Protein 7O6L (pdb70)

B-factor: mean 37.0, std 14.08, range [18.97, 105.64]

Foldseek 3Di:
DFWWKKKWFQAAPDPVSTDIDIDRHPVVVLVVLVVVLVVVVCPDDDLVSSLVNLVNTPAIWMWTQDPVVRGTDIGGSVVSSVVNVPVVVDD/DWKKKKWFAADPDPVSIDIDIDPDPVRVLVVLVVVQVVVCVDDLVSSLVNLVNTPAIWMWTADVVVRGTDIGGSVVSSVVSVVVVD

Organism: Caenorhabditis elegans (NCBI:txid6239)

Structure (mmCIF, N/CA/C/O backbone):
data_7O6L
#
_entry.id   7O6L
#
_cell.length_a   38.267
_cell.length_b   54.053
_cell.length_c   46.762
_cell.angle_alpha   90.000
_cell.angle_beta   93.417
_cell.angle_gamma   90.000
#
_symmetry.space_group_name_H-M   'P 1 21 1'
#
loop_
_entity.id
_entity.type
_entity.pdbx_description
1 polymer 'Enhancer of rudimentary homolog 2'
2 water water
#
loop_
_atom_site.group_PDB
_atom_site.id
_atom_site.type_symbol
_atom_site.label_atom_id
_atom_site.label_alt_id
_atom_site.label_comp_id
_atom_site.label_asym_id
_atom_site.label_entity_id
_atom_site.label_seq_id
_atom_site.pdbx_PDB_ins_code
_atom_site.Cartn_x
_atom_site.Cartn_y
_atom_site.Cartn_z
_atom_site.occupancy
_atom_site.B_iso_or_equiv
_atom_site.auth_seq_id
_atom_site.auth_comp_id
_atom_site.auth_asym_id
_atom_site.auth_atom_id
_atom_site.pdbx_PDB_model_num
ATOM 1 N N . THR A 1 7 ? 0.65812 -0.05088 37.30699 1.000 62.27245 3 THR A N 1
ATOM 2 C CA . THR A 1 7 ? 2.03524 0.07885 36.84342 1.000 62.59772 3 THR A CA 1
ATOM 3 C C . THR A 1 7 ? 2.23645 -0.62281 35.49743 1.000 63.18825 3 THR A C 1
ATOM 4 O O . THR A 1 7 ? 3.31926 -0.54768 34.90781 1.000 63.35787 3 THR A O 1
ATOM 6 N N . SER A 1 8 ? 1.19283 -1.30409 35.01889 1.000 51.07572 4 SER A N 1
ATOM 7 C CA . SER A 1 8 ? 1.24669 -1.94918 33.71394 1.000 39.80824 4 SER A CA 1
ATOM 8 C C . SER A 1 8 ? 1.13495 -0.90470 32.60403 1.000 39.77484 4 SER A C 1
ATOM 9 O O . SER A 1 8 ? 0.48115 0.13017 32.75082 1.000 41.01397 4 SER A O 1
ATOM 12 N N . SER A 1 9 ? 1.77736 -1.18618 31.47690 1.000 29.68169 5 SER A N 1
ATOM 13 C CA . SER A 1 9 ? 1.84765 -0.24615 30.36245 1.000 28.10267 5 SER A CA 1
ATOM 14 C C . SER A 1 9 ? 1.39283 -0.93035 29.07970 1.000 27.07982 5 SER A C 1
ATOM 15 O O . SER A 1 9 ? 1.96834 -1.95242 28.70348 1.000 26.81256 5 SER A O 1
ATOM 18 N N . HIS A 1 10 ? 0.37965 -0.35923 28.41031 1.000 26.41076 6 HIS A N 1
ATOM 19 C CA . HIS A 1 10 ? -0.10921 -0.88535 27.13309 1.000 23.27511 6 HIS A CA 1
ATOM 20 C C . HIS A 1 10 ? 1.04054 -1.02095 26.16224 1.000 23.00854 6 HIS A C 1
ATOM 21 O O . HIS A 1 10 ? 1.83698 -0.09021 25.99074 1.000 24.13611 6 HIS A O 1
ATOM 28 N N . THR A 1 11 ? 1.13346 -2.20264 25.52647 1.000 22.46493 7 THR A N 1
ATOM 29 C CA . THR A 1 11 ? 2.25527 -2.54997 24.66268 1.000 22.31051 7 THR A CA 1
ATOM 30 C C . THR A 1 11 ? 1.73835 -3.09388 23.34077 1.000 21.70389 7 THR A C 1
ATOM 31 O O . THR A 1 11 ? 0.88681 -3.99257 23.31621 1.000 22.34200 7 THR A O 1
ATOM 35 N N . VAL A 1 12 ? 2.27520 -2.58029 22.23268 1.000 21.65876 8 VAL A N 1
ATOM 36 C CA . VAL A 1 12 ? 2.01051 -3.13779 20.90613 1.000 21.29611 8 VAL A CA 1
ATOM 37 C C . VAL A 1 12 ? 3.25412 -3.90577 20.49058 1.000 21.34563 8 VAL A C 1
ATOM 38 O O . VAL A 1 12 ? 4.36229 -3.36312 20.55197 1.000 21.89912 8 VAL A O 1
ATOM 42 N N . LEU A 1 13 ? 3.08781 -5.17994 20.12832 1.000 21.13850 9 LEU A N 1
ATOM 43 C CA . LEU A 1 13 ? 4.18475 -6.02347 19.64934 1.000 21.30860 9 LEU A CA 1
ATOM 44 C C . LEU A 1 13 ? 4.07880 -6.06776 18.12883 1.000 22.01981 9 LEU A C 1
ATOM 45 O O . LEU A 1 13 ? 3.02586 -6.44119 17.60733 1.000 22.48679 9 LEU A O 1
ATOM 50 N N . LEU A 1 14 ? 5.13194 -5.65838 17.42257 1.000 21.51048 10 LEU A N 1
ATOM 51 C CA . LEU A 1 14 ? 5.19339 -5.68921 15.95924 1.000 21.63912 10 LEU A CA 1
ATOM 52 C C . LEU A 1 14 ? 6.13638 -6.81332 15.54656 1.000 22.29983 10 LEU A C 1
ATOM 53 O O . LEU A 1 14 ? 7.26352 -6.88311 16.03188 1.000 23.05910 10 LEU A O 1
ATOM 58 N N . ILE A 1 15 ? 5.66255 -7.71754 14.69733 1.000 21.95496 11 ILE A N 1
ATOM 59 C CA . ILE A 1 15 ? 6.40966 -8.91342 14.30018 1.000 22.43742 11 ILE A CA 1
ATOM 60 C C . ILE A 1 15 ? 6.37564 -9.06321 12.79064 1.000 23.62863 11 ILE A C 1
ATOM 61 O O . ILE A 1 15 ? 5.35002 -8.80715 12.14633 1.000 23.14118 11 ILE A O 1
ATOM 66 N N . GLN A 1 16 ? 7.49311 -9.52156 12.21219 1.000 23.27316 12 GLN A N 1
ATOM 67 C CA . GLN A 1 16 ? 7.49354 -10.09989 10.86801 1.000 23.82214 12 GLN A CA 1
ATOM 68 C C . GLN A 1 16 ? 8.26095 -11.40655 11.00695 1.000 24.33294 12 GLN A C 1
ATOM 69 O O . GLN A 1 16 ? 9.47343 -11.39215 11.27805 1.000 25.64104 12 GLN A O 1
ATOM 75 N N . THR A 1 17 ? 7.56931 -12.52614 10.87652 1.000 25.24793 13 THR A N 1
ATOM 76 C CA . THR A 1 17 ? 8.21975 -13.78726 11.20887 1.000 28.98687 13 THR A CA 1
ATOM 77 C C . THR A 1 17 ? 9.20692 -14.21298 10.13506 1.000 32.81632 13 THR A C 1
ATOM 78 O O . THR A 1 17 ? 10.29649 -14.71002 10.45146 1.000 37.60418 13 THR A O 1
ATOM 82 N N . SER A 1 18 ? 8.85578 -14.03364 8.87011 1.000 28.61292 14 SER A N 1
ATOM 83 C CA . SER A 1 18 ? 9.68821 -14.52046 7.77620 1.000 32.39238 14 SER A CA 1
ATOM 84 C C . SER A 1 18 ? 9.98078 -13.39489 6.79397 1.000 28.21041 14 SER A C 1
ATOM 85 O O . SER A 1 18 ? 9.45869 -12.28783 6.96657 1.000 28.62162 14 SER A O 1
ATOM 88 N N . PRO A 1 19 ? 10.79798 -13.61503 5.75281 1.000 30.39839 15 PRO A N 1
ATOM 89 C CA . PRO A 1 19 ? 11.00631 -12.54550 4.76650 1.000 30.61399 15 PRO A CA 1
ATOM 90 C C . PRO A 1 19 ? 9.73911 -12.14189 4.02436 1.000 28.77655 15 PRO A C 1
ATOM 91 O O . PRO A 1 19 ? 9.70338 -11.05045 3.44861 1.000 31.84130 15 PRO A O 1
ATOM 95 N N . ARG A 1 20 ? 8.68823 -12.96036 4.06784 1.000 28.72176 16 ARG A N 1
ATOM 96 C CA . ARG A 1 20 ? 7.42916 -12.57528 3.43860 1.000 30.42220 16 ARG A CA 1
ATOM 97 C C . ARG A 1 20 ? 6.81069 -11.37185 4.12956 1.000 27.85767 16 ARG A C 1
ATOM 98 O O . ARG A 1 20 ? 6.58875 -11.37822 5.34549 1.000 26.91673 16 ARG A O 1
ATOM 106 N N . LEU A 1 21 ? 6.52974 -10.33629 3.33823 1.000 32.83099 17 LEU A N 1
ATOM 107 C CA . LEU A 1 21 ? 5.81937 -9.16338 3.82222 1.000 31.24089 17 LEU A CA 1
ATOM 108 C C . LEU A 1 21 ? 4.47253 -9.53319 4.44070 1.000 29.82383 17 LEU A C 1
ATOM 109 O O . LEU A 1 21 ? 4.03399 -8.88918 5.40342 1.000 32.06160 17 LEU A O 1
ATOM 114 N N . ASP A 1 22 ? 3.83721 -10.60929 3.97266 1.000 34.00596 18 ASP A N 1
ATOM 115 C CA . ASP A 1 22 ? 2.52486 -10.97302 4.48693 1.000 33.40508 18 ASP A CA 1
ATOM 116 C C . ASP A 1 22 ? 2.60551 -11.73428 5.80115 1.000 36.86108 18 ASP A C 1
ATOM 117 O O . ASP A 1 22 ? 1.56476 -12.12238 6.34194 1.000 36.23642 18 ASP A O 1
ATOM 122 N N . SER A 1 23 ? 3.81251 -11.93440 6.33163 1.000 27.31573 19 SER A N 1
ATOM 123 C CA . SER A 1 23 ? 3.99743 -12.49277 7.66747 1.000 27.56343 19 SER A CA 1
ATOM 124 C C . SER A 1 23 ? 4.04206 -11.42636 8.75523 1.000 31.43376 19 SER A C 1
ATOM 125 O O . SER A 1 23 ? 4.31537 -11.75223 9.91987 1.000 30.71985 19 SER A O 1
ATOM 128 N N . ARG A 1 24 ? 3.79614 -10.16984 8.40263 1.000 27.65175 20 ARG A N 1
ATOM 129 C CA . ARG A 1 24 ? 3.71117 -9.11762 9.39552 1.000 28.87484 20 ARG A CA 1
ATOM 130 C C . ARG A 1 24 ? 2.41889 -9.28111 10.17771 1.000 29.10738 20 ARG A C 1
ATOM 131 O O . ARG A 1 24 ? 1.35768 -9.61858 9.62344 1.000 34.07837 20 ARG A O 1
ATOM 139 N N . THR A 1 25 ? 2.52092 -9.09212 11.47924 1.000 23.24766 21 THR A N 1
ATOM 140 C CA . THR A 1 25 ? 1.33242 -9.06610 12.30113 1.000 23.14810 21 THR A CA 1
ATOM 141 C C . THR A 1 25 ? 1.66900 -8.25031 13.53150 1.000 22.44656 21 THR A C 1
ATOM 142 O O . THR A 1 25 ? 2.81848 -7.88246 13.75888 1.000 22.10211 21 THR A O 1
ATOM 146 N N . TRP A 1 26 ? 0.64535 -7.94317 14.32198 1.000 22.50068 22 TRP A N 1
ATOM 147 C CA . TRP A 1 26 ? 0.84661 -7.20744 15.55830 1.000 22.02961 22 TRP A CA 1
ATOM 148 C C . TRP A 1 26 ? -0.14300 -7.70638 16.59680 1.000 22.81159 22 TRP A C 1
ATOM 149 O O . TRP A 1 26 ? -1.18496 -8.26929 16.27363 1.000 23.90184 22 TRP A O 1
ATOM 160 N N . GLY A 1 27 ? 0.19576 -7.45917 17.85797 1.000 23.68225 23 GLY A N 1
ATOM 161 C CA . GLY A 1 27 ? -0.69726 -7.78584 18.96179 1.000 23.47692 23 GLY A CA 1
ATOM 162 C C . GLY A 1 27 ? -0.71646 -6.62478 19.93076 1.000 23.32522 23 GLY A C 1
ATOM 163 O O . GLY A 1 27 ? 0.24871 -5.86948 20.02368 1.000 21.57207 23 GLY A O 1
ATOM 164 N N . ASP A 1 28 ? -1.86178 -6.46639 20.62481 1.000 24.53593 24 ASP A N 1
ATOM 165 C CA . ASP A 1 28 ? -2.08378 -5.48259 21.68874 1.000 25.42176 24 ASP A CA 1
ATOM 166 C C . ASP A 1 28 ? -2.04889 -6.19864 23.04044 1.000 24.08428 24 ASP A C 1
ATOM 167 O O . ASP A 1 28 ? -2.73386 -7.21518 23.23649 1.000 25.36330 24 ASP A O 1
ATOM 172 N N . TYR A 1 29 ? -1.28272 -5.65002 23.99861 1.000 22.48466 25 TYR A N 1
ATOM 173 C CA . TYR A 1 29 ? -1.14026 -6.29002 25.31073 1.000 22.38986 25 TYR A CA 1
ATOM 174 C C . TYR A 1 29 ? -1.32328 -5.28941 26.43919 1.000 24.77765 25 TYR A C 1
ATOM 175 O O . TYR A 1 29 ? -0.99809 -4.10142 26.29541 1.000 23.49581 25 TYR A O 1
ATOM 184 N N . GLU A 1 30 ? -1.84399 -5.77414 27.56416 1.000 23.41426 26 GLU A N 1
ATOM 185 C CA . GLU A 1 30 ? -2.08857 -4.87638 28.68728 1.000 24.16039 26 GLU A CA 1
ATOM 186 C C . GLU A 1 30 ? -0.81929 -4.47564 29.40871 1.000 27.21925 26 GLU A C 1
ATOM 187 O O . GLU A 1 30 ? -0.81572 -3.44859 30.12378 1.000 27.97962 26 GLU A O 1
ATOM 193 N N . SER A 1 31 ? 0.23798 -5.26260 29.27740 1.000 22.53990 27 SER A N 1
ATOM 194 C CA . SER A 1 31 ? 1.48353 -5.00752 29.97392 1.000 22.21488 27 SER A CA 1
ATOM 195 C C . SER A 1 31 ? 2.64231 -5.52817 29.14602 1.000 21.42755 27 SER A C 1
ATOM 196 O O . SER A 1 31 ? 2.47154 -6.35843 28.23734 1.000 21.38439 27 SER A O 1
ATOM 199 N N . VAL A 1 32 ? 3.82968 -5.05859 29.50702 1.000 22.37183 28 VAL A N 1
ATOM 200 C CA . VAL A 1 32 ? 5.05861 -5.55712 28.90404 1.000 22.87174 28 VAL A CA 1
ATOM 201 C C . VAL A 1 32 ? 5.20741 -7.04558 29.18618 1.000 22.79570 28 VAL A C 1
ATOM 202 O O . VAL A 1 32 ? 5.63583 -7.81110 28.31829 1.000 21.41135 28 VAL A O 1
ATOM 206 N N . THR A 1 33 ? 4.86401 -7.47533 30.40504 1.000 22.45402 29 THR A N 1
ATOM 207 C CA . THR A 1 33 ? 4.95121 -8.88659 30.78037 1.000 21.31497 29 THR A CA 1
ATOM 208 C C . THR A 1 33 ? 4.12727 -9.72918 29.84297 1.000 22.81216 29 THR A C 1
ATOM 209 O O . THR A 1 33 ? 4.57852 -10.80490 29.40306 1.000 21.34577 29 THR A O 1
ATOM 213 N N . ASP A 1 34 ? 2.92610 -9.24805 29.48240 1.000 21.21429 30 ASP A N 1
ATOM 214 C CA . ASP A 1 34 ? 2.08237 -10.07532 28.61682 1.000 21.57792 30 ASP A CA 1
ATOM 215 C C . ASP A 1 34 ? 2.64865 -10.14215 27.20201 1.000 20.95633 30 ASP A C 1
ATOM 216 O O . ASP A 1 34 ? 2.58420 -11.20473 26.57267 1.000 21.21405 30 ASP A O 1
ATOM 221 N N . ALA A 1 35 ? 3.26717 -9.05226 26.71594 1.000 20.52599 31 ALA A N 1
ATOM 222 C CA . ALA A 1 35 ? 3.86210 -9.05844 25.38709 1.000 20.30967 31 ALA A CA 1
ATOM 223 C C . ALA A 1 35 ? 5.09867 -9.94109 25.34898 1.000 20.42229 31 ALA A C 1
ATOM 224 O O . ALA A 1 35 ? 5.32381 -10.66993 24.36312 1.000 20.58047 31 ALA A O 1
ATOM 226 N N . LEU A 1 36 ? 5.93380 -9.87567 26.39254 1.000 20.60662 32 LEU A N 1
ATOM 227 C CA . LEU A 1 36 ? 7.09852 -10.73393 26.47084 1.000 21.11940 32 LEU A CA 1
ATOM 228 C C . LEU A 1 36 ? 6.68476 -12.19110 26.53161 1.000 21.59855 32 LEU A C 1
ATOM 229 O O . LEU A 1 36 ? 7.29932 -13.04841 25.87114 1.000 22.16920 32 LEU A O 1
ATOM 234 N N . ASP A 1 37 ? 5.57404 -12.48833 27.21538 1.000 21.64898 33 ASP A N 1
ATOM 235 C CA . ASP A 1 37 ? 5.17921 -13.89653 27.26904 1.000 22.48697 33 ASP A CA 1
ATOM 236 C C . ASP A 1 37 ? 4.62695 -14.38142 25.93740 1.000 22.64832 33 ASP A C 1
ATOM 237 O O . ASP A 1 37 ? 4.70811 -15.58398 25.64610 1.000 23.60657 33 ASP A O 1
ATOM 242 N N . ALA A 1 38 ? 4.04748 -13.48995 25.13635 1.000 21.97631 34 ALA A N 1
ATOM 243 C CA . ALA A 1 38 ? 3.66835 -13.88595 23.78479 1.000 22.21204 34 ALA A CA 1
ATOM 244 C C . ALA A 1 38 ? 4.88277 -14.35498 23.00098 1.000 22.49898 34 ALA A C 1
ATOM 245 O O . ALA A 1 38 ? 4.80650 -15.31778 22.21656 1.000 23.29935 34 ALA A O 1
ATOM 247 N N . LEU A 1 39 ? 6.02126 -13.69271 23.19143 1.000 22.15247 35 LEU A N 1
ATOM 248 C CA . LEU A 1 39 ? 7.22314 -14.11526 22.49812 1.000 22.78456 35 LEU A CA 1
ATOM 249 C C . LEU A 1 39 ? 7.74610 -15.42103 23.06185 1.000 23.98227 35 LEU A C 1
ATOM 250 O O . LEU A 1 39 ? 8.22135 -16.27919 22.30402 1.000 25.01227 35 LEU A O 1
ATOM 255 N N . CYS A 1 40 ? 7.66568 -15.60505 24.38341 1.000 24.10217 36 CYS A N 1
ATOM 256 C CA . CYS A 1 40 ? 8.04550 -16.89301 24.97184 1.000 25.51019 36 CYS A CA 1
ATOM 257 C C . CYS A 1 40 ? 7.17329 -18.03465 24.44728 1.000 26.43544 36 CYS A C 1
ATOM 258 O O . CYS A 1 40 ? 7.66694 -19.15291 24.20190 1.000 27.98119 36 CYS A O 1
ATOM 261 N N . LYS A 1 41 ? 5.87340 -17.77559 24.25739 1.000 25.83587 37 LYS A N 1
ATOM 262 C CA . LYS A 1 41 ? 4.99072 -18.81465 23.74051 1.000 27.00317 37 LYS A CA 1
ATOM 263 C C . LYS A 1 41 ? 5.27785 -19.09118 22.27070 1.000 27.40615 37 LYS A C 1
ATOM 264 O O . LYS A 1 41 ? 5.22114 -20.24910 21.83704 1.000 31.61847 37 LYS A O 1
ATOM 270 N N . MET A 1 42 ? 5.62565 -18.05754 21.49719 1.000 26.21442 38 MET A N 1
ATOM 271 C CA . MET A 1 42 ? 6.03235 -18.31779 20.11504 1.000 30.02282 38 MET A CA 1
ATOM 272 C C . MET A 1 42 ? 7.29170 -19.15512 20.06432 1.000 31.12644 38 MET A C 1
ATOM 273 O O . MET A 1 42 ? 7.41254 -20.03862 19.20305 1.000 36.75981 38 MET A O 1
ATOM 278 N N . PHE A 1 43 ? 8.26500 -18.85786 20.92627 1.000 33.53862 39 PHE A N 1
ATOM 279 C CA . PHE A 1 43 ? 9.50997 -19.61757 20.94847 1.000 30.60657 39 PHE A CA 1
ATOM 280 C C . PHE A 1 43 ? 9.24386 -21.07575 21.29814 1.000 38.05281 39 PHE A C 1
ATOM 281 O O . PHE A 1 43 ? 9.79062 -21.99119 20.66178 1.000 45.16216 39 PHE A O 1
ATOM 289 N N . GLU A 1 44 ? 8.37959 -21.31757 22.28826 1.000 31.61865 40 GLU A N 1
ATOM 290 C CA . GLU A 1 44 ? 8.02327 -22.68863 22.65476 1.000 35.72505 40 GLU A CA 1
ATOM 291 C C . GLU A 1 44 ? 7.30322 -23.38808 21.51145 1.000 41.48961 40 GLU A C 1
ATOM 292 O O . GLU A 1 44 ? 7.58415 -24.55729 21.21418 1.000 49.63121 40 GLU A O 1
ATOM 298 N N . ASP A 1 45 ? 6.36849 -22.68840 20.85791 1.000 43.00258 41 ASP A N 1
ATOM 299 C CA . ASP A 1 45 ? 5.54588 -23.31420 19.82629 1.000 56.32016 41 ASP A CA 1
ATOM 300 C C . ASP A 1 45 ? 6.35919 -23.62665 18.58024 1.000 62.48337 41 ASP A C 1
ATOM 301 O O . ASP A 1 45 ? 6.05168 -24.59068 17.86234 1.000 57.04159 41 ASP A O 1
ATOM 306 N N . PHE A 1 46 ? 7.39065 -22.82674 18.29919 1.000 59.31848 42 PHE A N 1
ATOM 307 C CA . PHE A 1 46 ? 8.32882 -23.20866 17.25264 1.000 64.06661 42 PHE A CA 1
ATOM 308 C C . PHE A 1 46 ? 9.04030 -24.50186 17.61781 1.000 65.87887 42 PHE A C 1
ATOM 309 O O . PHE A 1 46 ? 9.24266 -25.36985 16.76125 1.000 73.75085 42 PHE A O 1
ATOM 317 N N . LEU A 1 47 ? 9.41365 -24.65718 18.89231 1.000 61.79469 43 LEU A N 1
ATOM 318 C CA . LEU A 1 47 ? 10.13804 -25.85166 19.31522 1.000 71.05216 43 LEU A CA 1
ATOM 319 C C . LEU A 1 47 ? 9.24190 -27.08219 19.42656 1.000 73.94831 43 LEU A C 1
ATOM 320 O O . LEU A 1 47 ? 9.75575 -28.20618 19.41927 1.000 74.31332 43 LEU A O 1
ATOM 325 N N . SER A 1 48 ? 7.92820 -26.90244 19.53899 1.000 67.78218 44 SER A N 1
ATOM 326 C CA . SER A 1 48 ? 7.01386 -28.03146 19.65177 1.000 60.75868 44 SER A CA 1
ATOM 327 C C . SER A 1 48 ? 7.07227 -28.91339 18.40544 1.000 67.36136 44 SER A C 1
ATOM 328 O O . SER A 1 48 ? 6.06478 -29.10844 17.72643 1.000 64.51868 44 SER A O 1
ATOM 330 N N . VAL A 1 55 ? 10.09307 -28.41249 26.80032 1.000 81.33017 51 VAL A N 1
ATOM 331 C CA . VAL A 1 55 ? 10.56614 -27.09915 27.22295 1.000 88.49050 51 VAL A CA 1
ATOM 332 C C . VAL A 1 55 ? 11.97190 -27.17725 27.82481 1.000 93.21831 51 VAL A C 1
ATOM 333 O O . VAL A 1 55 ? 12.21949 -26.65736 28.91430 1.000 99.75858 51 VAL A O 1
ATOM 335 N N . THR A 1 56 ? 12.89112 -27.82197 27.10503 1.000 83.13145 52 THR A N 1
ATOM 336 C CA . THR A 1 56 ? 14.26609 -28.02253 27.55778 1.000 80.15573 52 THR A CA 1
ATOM 337 C C . THR A 1 56 ? 15.20642 -27.36661 26.55288 1.000 83.46384 52 THR A C 1
ATOM 338 O O . THR A 1 56 ? 15.36852 -27.86911 25.43504 1.000 83.13638 52 THR A O 1
ATOM 340 N N . TYR A 1 57 ? 15.84246 -26.26196 26.94978 1.000 77.81368 53 TYR A N 1
ATOM 341 C CA . TYR A 1 57 ? 16.62505 -25.46686 26.00861 1.000 59.88332 53 TYR A CA 1
ATOM 342 C C . TYR A 1 57 ? 17.64385 -24.61728 26.76370 1.000 57.08398 53 TYR A C 1
ATOM 343 O O . TYR A 1 57 ? 17.65556 -24.56679 27.99675 1.000 58.25210 53 TYR A O 1
ATOM 352 N N . ASP A 1 58 ? 18.49948 -23.93862 25.99730 1.000 53.59321 54 ASP A N 1
ATOM 353 C CA . ASP A 1 58 ? 19.47542 -22.98010 26.49863 1.000 48.32821 54 ASP A CA 1
ATOM 354 C C . ASP A 1 58 ? 19.18287 -21.57415 25.98137 1.000 51.88849 54 ASP A C 1
ATOM 355 O O . ASP A 1 58 ? 18.51255 -21.38934 24.96344 1.000 44.88867 54 ASP A O 1
ATOM 360 N N . VAL A 1 59 ? 19.70845 -20.57438 26.70303 1.000 45.84630 55 VAL A N 1
ATOM 361 C CA . VAL A 1 59 ? 19.39443 -19.17172 26.41409 1.000 42.53797 55 VAL A CA 1
ATOM 362 C C . VAL A 1 59 ? 19.84339 -18.79573 25.00836 1.000 36.39092 55 VAL A C 1
ATOM 363 O O . VAL A 1 59 ? 19.20651 -17.96360 24.34336 1.000 38.62689 55 VAL A O 1
ATOM 367 N N . SER A 1 60 ? 20.93183 -19.40119 24.51808 1.000 38.61468 56 SER A N 1
ATOM 368 C CA . SER A 1 60 ? 21.33653 -19.11732 23.14271 1.000 42.35231 56 SER A CA 1
ATOM 369 C C . SER A 1 60 ? 20.22864 -19.45318 22.15139 1.000 40.47434 56 SER A C 1
ATOM 370 O O . SER A 1 60 ? 20.14317 -18.82890 21.08628 1.000 34.68376 56 SER A O 1
ATOM 373 N N . GLN A 1 61 ? 19.35886 -20.41180 22.49722 1.000 39.91198 57 GLN A N 1
ATOM 374 C CA . GLN A 1 61 ? 18.25631 -20.78788 21.61204 1.000 33.37532 57 GLN A CA 1
ATOM 375 C C . GLN A 1 61 ? 17.13157 -19.74084 21.61627 1.000 31.72187 57 GLN A C 1
ATOM 376 O O . GLN A 1 61 ? 16.53808 -19.46857 20.56569 1.000 30.62304 57 GLN A O 1
ATOM 382 N N . VAL A 1 62 ? 16.81808 -19.13634 22.77320 1.000 29.35693 58 VAL A N 1
ATOM 383 C CA . VAL A 1 62 ? 15.84699 -18.03380 22.78914 1.000 28.42216 58 VAL A CA 1
ATOM 384 C C . VAL A 1 62 ? 16.35085 -16.85625 21.97144 1.000 30.77343 58 VAL A C 1
ATOM 385 O O . VAL A 1 62 ? 15.62067 -16.28866 21.13603 1.000 27.30423 58 VAL A O 1
ATOM 389 N N . TYR A 1 63 ? 17.61497 -16.49168 22.16441 1.000 27.40091 59 TYR A N 1
ATOM 390 C CA . TYR A 1 63 ? 18.18254 -15.38790 21.39131 1.000 27.99920 59 TYR A CA 1
ATOM 391 C C . TYR A 1 63 ? 18.22024 -15.71592 19.89600 1.000 29.53394 59 TYR A C 1
ATOM 392 O O . TYR A 1 63 ? 17.95949 -14.84355 19.05772 1.000 30.02746 59 TYR A O 1
ATOM 401 N N . GLU A 1 64 ? 18.55360 -16.96715 19.53896 1.000 27.81938 60 GLU A N 1
ATOM 402 C CA . GLU A 1 64 ? 18.57754 -17.37960 18.13465 1.000 29.49632 60 GLU A CA 1
ATOM 403 C C . GLU A 1 64 ? 17.20307 -17.23363 17.48691 1.000 29.58845 60 GLU A C 1
ATOM 404 O O . GLU A 1 64 ? 17.07986 -16.70040 16.38008 1.000 28.33462 60 GLU A O 1
ATOM 410 N N . PHE A 1 65 ? 16.15010 -17.64882 18.19114 1.000 26.56798 61 PHE A N 1
ATOM 411 C CA . PHE A 1 65 ? 14.79672 -17.48263 17.67022 1.000 26.76338 61 PHE A CA 1
ATOM 412 C C . PHE A 1 65 ? 14.48732 -16.01225 17.44173 1.000 24.93551 61 PHE A C 1
ATOM 413 O O . PHE A 1 65 ? 13.97388 -15.63431 16.38393 1.000 28.64481 61 PHE A O 1
ATOM 421 N N . LEU A 1 66 ? 14.76126 -15.17134 18.43515 1.000 24.64533 62 LEU A N 1
ATOM 422 C CA . LEU A 1 66 ? 14.48814 -13.73924 18.28553 1.000 23.29985 62 LEU A CA 1
ATOM 423 C C . LEU A 1 66 ? 15.33563 -13.13141 17.16589 1.000 28.09189 62 LEU A C 1
ATOM 424 O O . LEU A 1 66 ? 14.83893 -12.30245 16.39327 1.000 28.80315 62 LEU A O 1
ATOM 429 N N . ASP A 1 67 ? 16.59806 -13.56470 17.02561 1.000 24.78034 63 ASP A N 1
ATOM 430 C CA . ASP A 1 67 ? 17.45775 -13.03078 15.96510 1.000 28.78373 63 ASP A CA 1
ATOM 431 C C . ASP A 1 67 ? 16.97422 -13.44189 14.57832 1.000 32.76323 63 ASP A C 1
ATOM 432 O O . ASP A 1 67 ? 17.18132 -12.70147 13.61025 1.000 29.72463 63 ASP A O 1
ATOM 437 N N . LYS A 1 68 ? 16.35676 -14.61547 14.45497 1.000 27.86822 64 LYS A N 1
ATOM 438 C CA . LYS A 1 68 ? 15.92997 -15.13051 13.15303 1.000 35.01474 64 LYS A CA 1
ATOM 439 C C . LYS A 1 68 ? 14.59452 -14.56078 12.68372 1.000 29.38255 64 LYS A C 1
ATOM 440 O O . LYS A 1 68 ? 14.26673 -14.71472 11.49500 1.000 31.36717 64 LYS A O 1
ATOM 446 N N . LEU A 1 69 ? 13.80716 -13.94123 13.57371 1.000 28.78856 65 LEU A N 1
ATOM 447 C CA . LEU A 1 69 ? 12.63294 -13.20275 13.11964 1.000 27.11697 65 LEU A CA 1
ATOM 448 C C . LEU A 1 69 ? 13.10967 -12.12265 12.16485 1.000 26.43601 65 LEU A C 1
ATOM 449 O O . LEU A 1 69 ? 14.17111 -11.53293 12.36537 1.000 30.67301 65 LEU A O 1
ATOM 454 N N . SER A 1 70 ? 12.34275 -11.88819 11.09634 1.000 27.42168 66 SER A N 1
ATOM 455 C CA . SER A 1 70 ? 12.70658 -10.82024 10.16448 1.000 28.19968 66 SER A CA 1
ATOM 456 C C . SER A 1 70 ? 12.61147 -9.44002 10.80521 1.000 30.08609 66 SER A C 1
ATOM 457 O O . SER A 1 70 ? 13.44757 -8.57093 10.53611 1.000 31.74737 66 SER A O 1
ATOM 460 N N . A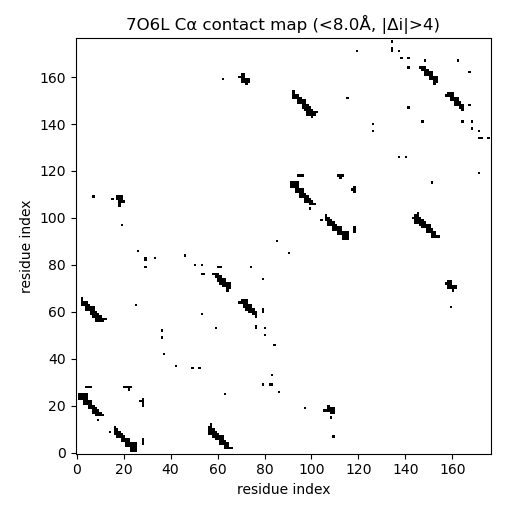SP A 1 71 ? 11.64652 -9.22854 11.68802 1.000 26.05041 67 ASP A N 1
ATOM 461 C CA . ASP A 1 71 ? 11.58324 -7.98036 12.43077 1.000 28.53541 67 ASP A CA 1
ATOM 462 C C . ASP A 1 71 ? 10.85846 -8.26015 13.73979 1.000 24.90969 67 ASP A C 1
ATOM 463 O O . ASP A 1 71 ? 9.93952 -9.07603 13.76784 1.000 24.75130 67 ASP A O 1
ATOM 468 N N . VAL A 1 72 ? 11.25934 -7.58002 14.81300 1.000 24.34285 68 VAL A N 1
ATOM 469 C CA . VAL A 1 72 ? 10.49179 -7.63792 16.05257 1.000 21.93442 68 VAL A CA 1
ATOM 470 C C . VAL A 1 72 ? 10.78593 -6.36334 16.81830 1.000 27.04817 68 VAL A C 1
ATOM 471 O O . VAL A 1 72 ? 11.94613 -5.96112 16.95603 1.000 30.35730 68 VAL A O 1
ATOM 475 N N . SER A 1 73 ? 9.73565 -5.70404 17.28981 1.000 22.83424 69 SER A N 1
ATOM 476 C CA . SER A 1 73 ? 9.92385 -4.48403 18.06116 1.000 22.54334 69 SER A CA 1
ATOM 477 C C . SER A 1 73 ? 8.70847 -4.32852 18.95409 1.000 22.31207 69 SER A C 1
ATOM 478 O O . SER A 1 73 ? 7.67761 -4.98192 18.75332 1.000 21.31611 69 SER A O 1
ATOM 481 N N . MET A 1 74 ? 8.82562 -3.45848 19.95451 1.000 23.23247 70 MET A N 1
ATOM 482 C CA . MET A 1 74 ? 7.66854 -3.14976 20.78118 1.000 24.63794 70 MET A CA 1
ATOM 483 C C . MET A 1 74 ? 7.48412 -1.64447 20.88059 1.000 25.84760 70 MET A C 1
ATOM 484 O O . MET A 1 74 ? 8.44709 -0.87796 20.79203 1.000 32.69406 70 MET A O 1
ATOM 489 N N . MET A 1 75 ? 6.22295 -1.23773 21.01739 1.000 23.31356 71 MET A N 1
ATOM 490 C CA . MET A 1 75 ? 5.85567 0.13813 21.35634 1.000 22.21567 71 MET A CA 1
ATOM 491 C C . MET A 1 75 ? 5.20871 0.09044 22.72789 1.000 22.62038 71 MET A C 1
ATO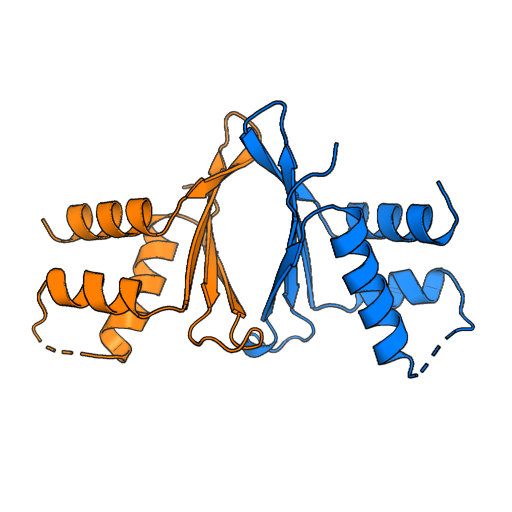M 492 O O . MET A 1 75 ? 4.14645 -0.52269 22.88776 1.000 23.03041 71 MET A O 1
ATOM 497 N N . ILE A 1 76 ? 5.80653 0.77310 23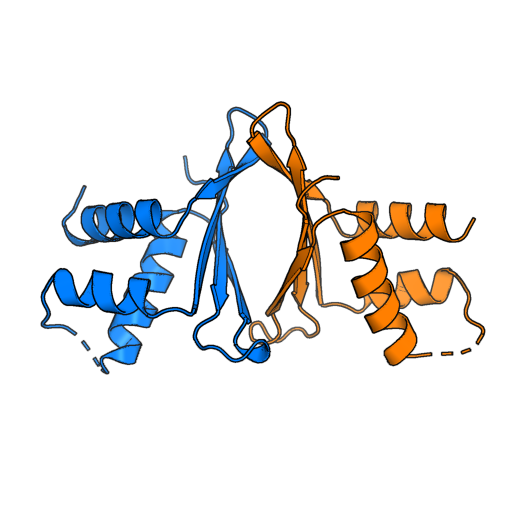.71053 1.000 22.86742 72 ILE A N 1
ATOM 498 C CA . ILE A 1 76 ? 5.38064 0.62124 25.10710 1.000 23.51633 72 ILE A CA 1
ATOM 499 C C . ILE A 1 76 ? 4.92855 1.96851 25.65532 1.000 24.53161 72 ILE A C 1
ATOM 500 O O . ILE A 1 76 ? 5.70408 2.93287 25.65604 1.000 26.73406 72 ILE A O 1
ATOM 505 N N . PHE A 1 77 ? 3.69365 2.02745 26.14822 1.000 25.45199 73 PHE A N 1
ATOM 506 C CA . PHE A 1 77 ? 3.16448 3.29116 26.66151 1.000 26.66997 73 PHE A CA 1
ATOM 507 C C . PHE A 1 77 ? 4.00482 3.77540 27.83291 1.000 27.31372 73 PHE A C 1
ATOM 508 O O . PHE A 1 77 ? 4.29817 3.01544 28.76400 1.000 27.54058 73 PHE A O 1
ATOM 516 N N . ASN A 1 78 ? 4.32952 5.06954 27.80530 1.000 27.95107 74 ASN A N 1
ATOM 517 C CA . ASN A 1 78 ? 5.10040 5.76067 28.84276 1.000 29.95323 74 ASN A CA 1
ATOM 518 C C . ASN A 1 78 ? 4.20806 6.78508 29.54631 1.000 34.72462 74 ASN A C 1
ATOM 519 O O . ASN A 1 78 ? 3.89415 7.83527 28.97841 1.000 31.67687 74 ASN A O 1
ATOM 524 N N . ARG A 1 79 ? 3.82677 6.49046 30.79640 1.000 35.06577 75 ARG A N 1
ATOM 525 C CA . ARG A 1 79 ? 2.97667 7.40461 31.55391 1.000 34.77334 75 ARG A CA 1
ATOM 526 C C . ARG A 1 79 ? 3.61566 8.77024 31.75527 1.000 39.47936 75 ARG A C 1
ATOM 527 O O . ARG A 1 79 ? 2.90016 9.76120 31.94187 1.000 42.18218 75 ARG A O 1
ATOM 535 N N . GLU A 1 80 ? 4.95071 8.84672 31.76357 1.000 38.60334 76 GLU A N 1
ATOM 536 C CA . GLU A 1 80 ? 5.58245 10.14100 32.02939 1.000 41.03117 76 GLU A CA 1
ATOM 537 C C . GLU A 1 80 ? 5.28480 11.13892 30.92426 1.000 40.41546 76 GLU A C 1
ATOM 538 O O . GLU A 1 80 ? 5.24294 12.35097 31.18619 1.000 43.24412 76 GLU A O 1
ATOM 544 N N . THR A 1 81 ? 5.05468 10.65617 29.69423 1.000 34.45650 77 THR A N 1
ATOM 545 C CA . THR A 1 81 ? 4.87252 11.51812 28.53453 1.000 36.64412 77 THR A CA 1
ATOM 546 C C . THR A 1 81 ? 3.54091 11.33696 27.83926 1.000 38.79995 77 THR A C 1
ATOM 547 O O . THR A 1 81 ? 3.18698 12.18903 27.01899 1.000 39.01014 77 THR A O 1
ATOM 551 N N . GLY A 1 82 ? 2.83483 10.22672 28.06956 1.000 33.21212 78 GLY A N 1
ATOM 552 C CA . GLY A 1 82 ? 1.66861 9.91571 27.25767 1.000 32.88532 78 GLY A CA 1
ATOM 553 C C . GLY A 1 82 ? 1.96866 9.36493 25.88250 1.000 32.58923 78 GLY A C 1
ATOM 554 O O . GLY A 1 82 ? 1.04773 9.23981 25.06391 1.000 32.16311 78 GLY A O 1
ATOM 555 N N . GLN A 1 83 ? 3.21927 9.03054 25.59802 1.000 30.19797 79 GLN A N 1
ATOM 556 C CA . GLN A 1 83 ? 3.64783 8.60334 24.27761 1.000 30.89267 79 GLN A CA 1
ATOM 557 C C . GLN A 1 83 ? 4.25867 7.21226 24.38875 1.000 28.95983 79 GLN A C 1
ATOM 558 O O . GLN A 1 83 ? 4.42853 6.69029 25.48751 1.000 27.60966 79 GLN A O 1
ATOM 564 N N . TYR A 1 84 ? 4.57680 6.60517 23.25000 1.000 26.62757 80 TYR A N 1
ATOM 565 C CA . TYR A 1 84 ? 5.06809 5.22874 23.19474 1.000 25.41270 80 TYR A CA 1
ATOM 566 C C . TYR A 1 84 ? 6.56663 5.17492 22.91300 1.000 26.97372 80 TYR A C 1
ATOM 567 O O . TYR A 1 84 ? 7.05191 5.80348 21.96034 1.000 26.87356 80 TYR A O 1
ATOM 576 N N . ILE A 1 85 ? 7.29096 4.37785 23.70671 1.000 27.57721 81 ILE A N 1
ATOM 577 C CA . ILE A 1 85 ? 8.71754 4.15788 23.48500 1.000 28.19600 81 ILE A CA 1
ATOM 578 C C . ILE A 1 85 ? 8.88169 2.96723 22.56230 1.000 25.32740 81 ILE A C 1
ATOM 579 O O . ILE A 1 85 ? 8.32571 1.89848 22.82332 1.000 28.23373 81 ILE A O 1
ATOM 584 N N . GLY A 1 86 ? 9.64458 3.13411 21.48366 1.000 25.50159 82 GLY A N 1
ATOM 585 C CA . GLY A 1 86 ? 9.93680 2.00415 20.62028 1.000 28.11295 82 GLY A CA 1
ATOM 586 C C . GLY A 1 86 ? 11.12775 1.25822 21.17703 1.000 38.01338 82 GLY A C 1
ATOM 587 O O . GLY A 1 86 ? 12.18277 1.85712 21.42464 1.000 41.53422 82 GLY A O 1
ATOM 588 N N . ARG A 1 87 ? 10.96796 -0.02948 21.46734 1.000 24.65002 83 ARG A N 1
ATOM 589 C CA . ARG A 1 87 ? 12.07878 -0.82386 21.94415 1.000 26.11227 83 ARG A CA 1
ATOM 590 C C . ARG A 1 87 ? 12.50831 -1.76173 20.82598 1.000 25.83984 83 ARG A C 1
ATOM 591 O O . ARG A 1 87 ? 11.66417 -2.31702 20.09956 1.000 29.24363 83 ARG A O 1
ATOM 599 N N . THR A 1 88 ? 13.81193 -1.91945 20.69044 1.000 28.21874 84 THR A N 1
ATOM 600 C CA . THR A 1 88 ? 14.37063 -2.72715 19.62191 1.000 30.17716 84 THR A CA 1
ATOM 601 C C . THR A 1 88 ? 14.54406 -4.17802 20.04910 1.000 28.63151 84 THR A C 1
ATOM 602 O O . THR A 1 88 ? 14.36865 -4.56079 21.21605 1.000 25.93792 84 THR A O 1
ATOM 606 N N . ARG A 1 89 ? 14.87974 -4.99024 19.05225 1.000 28.32826 85 ARG A N 1
ATOM 607 C CA . ARG A 1 89 ? 15.18202 -6.39611 19.25879 1.000 26.39679 85 ARG A CA 1
ATOM 608 C C . ARG A 1 89 ? 16.19909 -6.61298 20.38640 1.000 28.44813 85 ARG A C 1
ATOM 609 O O . ARG A 1 89 ? 16.03765 -7.53002 21.19631 1.000 27.06380 85 ARG A O 1
ATOM 617 N N . ALA A 1 90 ? 17.25173 -5.79304 20.45632 1.000 27.83772 86 ALA A N 1
ATOM 618 C CA . ALA A 1 90 ? 18.28871 -6.02325 21.45467 1.000 25.63189 86 ALA A CA 1
ATOM 619 C C . ALA A 1 90 ? 17.74829 -5.84526 22.86604 1.000 30.59883 86 ALA A C 1
ATOM 620 O O . ALA A 1 90 ? 18.08844 -6.62461 23.77583 1.000 26.65926 86 ALA A O 1
ATOM 622 N N . TRP A 1 91 ? 16.89933 -4.83739 23.06004 1.000 24.78072 87 TRP A N 1
ATOM 623 C CA . TRP A 1 91 ? 16.27574 -4.62591 24.36061 1.000 25.59547 87 TRP A CA 1
ATOM 624 C C . TRP A 1 91 ? 15.31505 -5.76263 24.68997 1.000 26.47373 87 TRP A C 1
ATOM 625 O O . TRP A 1 91 ? 15.25778 -6.23546 25.83695 1.000 26.28040 87 TRP A O 1
ATOM 636 N N . ILE A 1 92 ? 14.52500 -6.19854 23.70735 1.000 23.79164 88 ILE A N 1
ATOM 637 C CA . ILE A 1 92 ? 13.56362 -7.27176 23.94541 1.000 22.94721 88 ILE A CA 1
ATOM 638 C C . ILE A 1 92 ? 14.28355 -8.54344 24.37876 1.000 26.27965 88 ILE A C 1
ATOM 639 O O . ILE A 1 92 ? 13.82202 -9.26117 25.28016 1.000 23.81172 88 ILE A O 1
ATOM 644 N N . LYS A 1 93 ? 15.40995 -8.86568 23.73111 1.000 27.47593 89 LYS A N 1
ATOM 645 C CA . LYS A 1 93 ? 16.18336 -10.03702 24.13988 1.000 25.83908 89 LYS A CA 1
ATOM 646 C C . LYS A 1 93 ? 16.58423 -9.97324 25.60823 1.000 29.54580 89 LYS A C 1
ATOM 647 O O . LYS A 1 93 ? 16.47845 -10.97138 26.33445 1.000 26.41280 89 LYS A O 1
ATOM 653 N N . GLN A 1 94 ? 17.05853 -8.81886 26.06625 1.000 27.73562 90 GLN A N 1
ATOM 654 C CA . GLN A 1 94 ? 17.47575 -8.72808 27.46176 1.000 26.71414 90 GLN A CA 1
ATOM 655 C C . GLN A 1 94 ? 16.28462 -8.87733 28.40596 1.000 26.86323 90 GLN A C 1
ATOM 656 O O . GLN A 1 94 ? 16.40188 -9.48550 29.48045 1.000 27.32030 90 GLN A O 1
ATOM 662 N N . GLN A 1 95 ? 15.12543 -8.36688 28.00004 1.000 23.34666 91 GLN A N 1
ATOM 663 C CA . GLN A 1 95 ? 13.94302 -8.43645 28.85409 1.000 24.10632 91 GLN A CA 1
ATOM 664 C C . GLN A 1 95 ? 13.36534 -9.84026 28.87991 1.000 24.27949 91 GLN A C 1
ATOM 665 O O . GLN A 1 95 ? 12.85801 -10.28540 29.92275 1.000 26.84799 91 GLN A O 1
ATOM 671 N N . VAL A 1 96 ? 13.40639 -10.53274 27.74234 1.000 22.62668 92 VAL A N 1
ATOM 672 C CA . VAL A 1 96 ? 12.96289 -11.92840 27.71811 1.000 23.27278 92 VAL A CA 1
ATOM 673 C C . VAL A 1 96 ? 13.83933 -12.75324 28.65869 1.000 30.75721 92 VAL A C 1
ATOM 674 O O . VAL A 1 96 ? 13.33584 -13.53373 29.47679 1.000 28.23894 92 VAL A O 1
ATOM 678 N N . TYR A 1 97 ? 15.15722 -12.55080 28.59632 1.000 30.96752 93 TYR A N 1
ATOM 679 C CA . TYR A 1 97 ? 16.07522 -13.26636 29.47669 1.000 31.58041 93 TYR A CA 1
ATOM 680 C C . TYR A 1 97 ? 15.75081 -12.99892 30.94004 1.000 34.35476 93 TYR A C 1
ATOM 681 O O . TYR A 1 97 ? 15.61298 -13.93483 31.73997 1.000 33.25032 93 TYR A O 1
ATOM 690 N N . GLU A 1 98 ? 15.62527 -11.72254 31.31224 1.000 29.07375 94 GLU A N 1
ATOM 691 C CA . GLU A 1 98 ? 15.31881 -11.38722 32.69987 1.000 27.62120 94 GLU A CA 1
ATOM 692 C C . GLU A 1 98 ? 13.99080 -11.98260 33.16220 1.000 31.15203 94 GLU A C 1
ATOM 693 O O . GLU A 1 98 ? 13.87777 -12.43847 34.30503 1.000 30.93374 94 GLU A O 1
ATOM 699 N N . MET A 1 99 ? 12.96075 -11.97494 32.30735 1.000 28.49823 95 MET A N 1
ATOM 700 C CA . MET A 1 99 ? 11.68665 -12.48275 32.79885 1.000 25.65876 95 MET A CA 1
ATOM 701 C C . MET A 1 99 ? 11.72483 -14.00033 32.91899 1.000 26.22216 95 MET A C 1
ATOM 702 O O . MET A 1 99 ? 11.15139 -14.56070 33.87060 1.000 27.48524 95 MET A O 1
ATOM 707 N N . MET A 1 100 ? 12.40989 -14.68446 31.98440 1.000 26.56115 96 MET A N 1
ATOM 708 C CA . MET A 1 100 ? 12.54590 -16.14010 32.09590 1.000 28.83789 96 MET A CA 1
ATOM 709 C C . MET A 1 100 ? 13.37738 -16.55187 33.29407 1.000 29.80532 96 MET A C 1
ATOM 710 O O . MET A 1 100 ? 13.10868 -17.58699 33.91891 1.000 34.11348 96 MET A O 1
ATOM 715 N N . ARG A 1 101 ? 14.42711 -15.78802 33.58362 1.000 34.95493 97 ARG A N 1
ATOM 716 C CA . ARG A 1 101 ? 15.31535 -16.11906 34.68608 1.000 37.77858 97 ARG A CA 1
ATOM 717 C C . ARG A 1 101 ? 14.62421 -15.84441 36.00946 1.000 36.32452 97 ARG A C 1
ATOM 718 O O . ARG A 1 101 ? 14.76845 -16.60267 36.97777 1.000 34.49871 97 ARG A O 1
ATOM 726 N N . GLY A 1 102 ? 13.82406 -14.79387 36.04113 1.000 35.69749 98 GLY A N 1
ATOM 727 C CA . GLY A 1 102 ? 13.15891 -14.34927 37.24332 1.000 37.83443 98 GLY A CA 1
ATOM 728 C C . GLY A 1 102 ? 13.75064 -13.02507 37.67574 1.000 38.47568 98 GLY A C 1
ATOM 729 O O . GLY A 1 102 ? 14.96044 -12.93225 37.89581 1.000 42.89568 98 GLY A O 1
ATOM 730 N N . ARG A 1 103 ? 12.92711 -11.99198 37.78254 1.000 36.14142 99 ARG A N 1
ATOM 731 C CA . ARG A 1 103 ? 13.44488 -10.65816 38.09762 1.000 37.94787 99 ARG A CA 1
ATOM 732 C C . ARG A 1 103 ? 13.88658 -10.52462 39.55616 1.000 50.84026 99 ARG A C 1
ATOM 733 O O . ARG A 1 103 ? 14.64270 -9.60561 39.89106 1.000 56.91117 99 ARG A O 1
ATOM 742 N N . SER B 1 8 ? 9.95158 15.04211 7.94674 1.000 52.43349 4 SER B N 1
ATOM 743 C CA . SER B 1 8 ? 9.17908 13.80985 7.83573 1.000 56.18910 4 SER B CA 1
ATOM 744 C C . SER B 1 8 ? 9.29456 12.98881 9.11712 1.000 56.05466 4 SER B C 1
ATOM 745 O O . SER B 1 8 ? 10.37135 12.88282 9.71077 1.000 70.08354 4 SER B O 1
ATOM 747 N N . SER B 1 9 ? 8.18004 12.40090 9.54105 1.000 43.56039 5 SER B N 1
ATOM 748 C CA . SER B 1 9 ? 8.10278 11.67660 10.80357 1.000 39.67390 5 SER B CA 1
ATOM 749 C C . SER B 1 9 ? 7.79797 10.21479 10.51995 1.000 29.58799 5 SER B C 1
ATOM 750 O O . SER B 1 9 ? 6.76681 9.90284 9.91168 1.000 33.18401 5 SER B O 1
ATOM 753 N N . HIS B 1 10 ? 8.68325 9.32547 10.97747 1.000 32.06144 6 HIS B N 1
ATOM 754 C CA . HIS B 1 10 ? 8.46616 7.88619 10.86457 1.000 31.38863 6 HIS B CA 1
ATOM 755 C C . HIS B 1 10 ? 7.09499 7.50328 11.41690 1.000 24.09554 6 HIS B C 1
ATOM 756 O O . HIS B 1 10 ? 6.72932 7.86410 12.54504 1.000 27.44938 6 HIS B O 1
ATOM 763 N N . THR B 1 11 ? 6.32806 6.76182 10.62170 1.000 27.80860 7 THR B N 1
ATOM 764 C CA . THR B 1 11 ? 4.93533 6.45718 10.94548 1.000 24.90680 7 THR B CA 1
ATOM 765 C C . THR B 1 11 ? 4.67763 4.97358 10.77916 1.000 24.14741 7 THR B C 1
ATOM 766 O O . THR B 1 11 ? 4.98259 4.40539 9.71543 1.000 27.48015 7 THR B O 1
ATOM 770 N N . VAL B 1 12 ? 4.08642 4.35173 11.78980 1.000 24.02507 8 VAL B N 1
ATOM 771 C CA . VAL B 1 12 ? 3.63195 2.97201 11.71389 1.000 23.80176 8 VAL B CA 1
ATOM 772 C C . VAL B 1 12 ? 2.12343 2.97407 11.54354 1.000 24.38376 8 VAL B C 1
ATOM 773 O O . VAL B 1 12 ? 1.40421 3.59704 12.33826 1.000 26.24760 8 VAL B O 1
ATOM 777 N N . LEU B 1 13 ? 1.64790 2.31312 10.49375 1.000 25.34479 9 LEU B N 1
ATOM 778 C CA . LEU B 1 13 ? 0.21788 2.15226 10.23150 1.000 22.92838 9 LEU B CA 1
ATOM 779 C C . LEU B 1 13 ? -0.23065 0.78107 10.73695 1.000 24.11735 9 LEU B C 1
ATOM 780 O O . LEU B 1 13 ? 0.27496 -0.24325 10.26678 1.000 28.69496 9 LEU B O 1
ATOM 785 N N . LEU B 1 14 ? -1.14921 0.75331 11.69671 1.000 21.87211 10 LEU B N 1
ATOM 786 C CA . LEU B 1 14 ? -1.68855 -0.50113 12.24185 1.000 22.31832 10 LEU B CA 1
ATOM 787 C C . LEU B 1 14 ? -3.08969 -0.72841 11.66863 1.000 26.59309 10 LEU B C 1
ATOM 788 O O . LEU B 1 14 ? -3.93993 0.16686 11.74709 1.000 25.09782 10 LEU B O 1
ATOM 793 N N . ILE B 1 15 ? -3.35346 -1.92329 11.10178 1.000 24.47676 11 ILE B N 1
ATOM 794 C CA . ILE B 1 15 ? -4.65049 -2.21268 10.48527 1.000 27.40401 11 ILE B CA 1
ATOM 795 C C . ILE B 1 15 ? -5.15677 -3.59348 10.93059 1.000 33.42254 11 ILE B C 1
ATOM 796 O O . ILE B 1 15 ? -4.36340 -4.52947 11.10263 1.000 33.24372 11 ILE B O 1
ATOM 801 N N . GLN B 1 16 ? -6.48217 -3.72482 11.14495 1.000 27.46377 12 GLN B N 1
ATOM 802 C CA . GLN B 1 16 ? -7.13409 -5.04062 11.28037 1.000 25.47095 12 GLN B CA 1
ATOM 803 C C . GLN B 1 16 ? -8.35955 -5.00265 10.38255 1.000 33.48175 12 GLN B C 1
ATOM 804 O O . GLN B 1 16 ? -9.28872 -4.22508 10.62958 1.000 33.24635 12 GLN B O 1
ATOM 810 N N . THR B 1 17 ? -8.36556 -5.82549 9.33237 1.000 32.77524 13 THR B N 1
ATOM 811 C CA . THR B 1 17 ? -9.43781 -5.70384 8.34748 1.000 41.35047 13 THR B CA 1
ATOM 812 C C . THR B 1 17 ? -10.72995 -6.36943 8.80621 1.000 40.20276 13 THR B C 1
ATOM 813 O O . THR B 1 17 ? -11.81699 -5.82618 8.57952 1.000 49.10478 13 THR B O 1
ATOM 817 N N . SER B 1 18 ? -10.64327 -7.52807 9.47076 1.000 38.53598 14 SER B N 1
ATOM 818 C CA . SER B 1 18 ? -11.86949 -8.22781 9.81507 1.000 44.71568 14 SER B CA 1
ATOM 819 C C . SER B 1 18 ? -11.92941 -8.42820 11.32511 1.000 46.37589 14 SER B C 1
ATOM 820 O O . SER B 1 18 ? -10.95401 -8.13163 12.02486 1.000 40.29889 14 SER B O 1
ATOM 823 N N . PRO B 1 19 ? -13.04498 -8.91951 11.87335 1.000 46.70732 15 PRO B N 1
ATOM 824 C CA . PRO B 1 19 ? -13.06598 -9.25178 13.30625 1.000 46.84174 15 PRO B 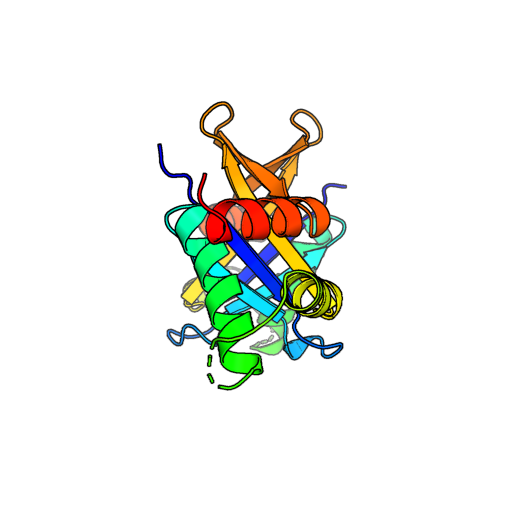CA 1
ATOM 825 C C . PRO B 1 19 ? -12.05570 -10.31759 13.70037 1.000 46.50892 15 PRO B C 1
ATOM 826 O O . PRO B 1 19 ? -11.78386 -10.48292 14.89947 1.000 45.20065 15 PRO B O 1
ATOM 830 N N . ARG B 1 20 ? -11.49843 -11.04246 12.73708 1.000 43.79278 16 ARG B N 1
ATOM 831 C CA . ARG B 1 20 ? -10.50979 -12.06381 13.03265 1.000 47.28465 16 ARG B CA 1
ATOM 832 C C . ARG B 1 20 ? -9.24013 -11.38716 13.52028 1.000 41.82113 16 ARG B C 1
ATOM 833 O O . ARG B 1 20 ? -8.73125 -10.47394 12.86621 1.000 40.03363 16 ARG B O 1
ATOM 841 N N . LEU B 1 21 ? -8.73445 -11.81427 14.68431 1.000 40.03317 17 LEU B N 1
ATOM 842 C CA . LEU B 1 21 ? -7.51077 -11.20731 15.20102 1.000 38.32290 17 LEU B CA 1
ATOM 843 C C . LEU B 1 21 ? -6.31321 -11.53672 14.32461 1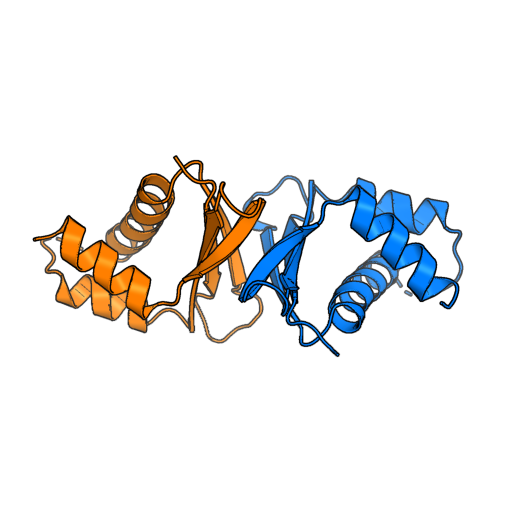.000 41.40233 17 LEU B C 1
ATOM 844 O O . LEU B 1 21 ? -5.32850 -10.78763 14.33501 1.000 36.43382 17 LEU B O 1
ATOM 849 N N . ASP B 1 22 ? -6.37390 -12.63164 13.56354 1.000 37.75507 18 ASP B N 1
ATOM 850 C CA . ASP B 1 22 ? -5.32132 -12.91749 12.59395 1.000 45.05051 18 ASP B CA 1
ATOM 851 C C . ASP B 1 22 ? -5.44696 -12.10847 11.30542 1.000 44.53163 18 ASP B C 1
ATOM 852 O O . ASP B 1 22 ? -4.78539 -12.44285 10.31211 1.000 41.40502 18 ASP B O 1
ATOM 857 N N . SER B 1 23 ? -6.27217 -11.06565 11.29544 1.000 40.10520 19 SER B N 1
ATOM 858 C CA . SER B 1 23 ? -6.30275 -10.11337 10.19246 1.000 43.52418 19 SER B CA 1
ATOM 859 C C . SER B 1 23 ? -5.48877 -8.85223 10.49732 1.000 40.57398 19 SER B C 1
ATOM 860 O O . SER B 1 23 ? -5.50716 -7.90285 9.70650 1.000 39.56988 19 SER B O 1
ATOM 863 N N . ARG B 1 24 ? -4.77727 -8.82848 11.62529 1.000 34.63839 20 ARG B N 1
ATOM 864 C CA . ARG B 1 24 ? -3.93935 -7.68637 11.99291 1.000 28.15470 20 ARG B CA 1
ATOM 865 C C . ARG B 1 24 ? -2.66980 -7.63172 11.13173 1.000 36.91620 20 ARG B C 1
ATOM 866 O O . ARG B 1 24 ? -1.90035 -8.59952 11.09397 1.000 46.55522 20 ARG B O 1
ATOM 874 N N . THR B 1 25 ? -2.45264 -6.49611 10.42710 1.000 34.02552 21 THR B N 1
ATOM 875 C CA . THR B 1 25 ? -1.25561 -6.23724 9.60991 1.000 30.98207 21 THR B CA 1
ATOM 876 C C . THR B 1 25 ? -0.68235 -4.85570 9.93705 1.000 29.62562 21 THR B C 1
ATOM 877 O O . THR B 1 25 ? -1.37172 -4.02465 10.51328 1.000 23.83273 21 THR B O 1
ATOM 881 N N . TRP B 1 26 ? 0.56907 -4.58305 9.53125 1.000 25.89105 22 TRP B N 1
ATOM 882 C CA . TRP B 1 26 ? 1.18273 -3.26852 9.76723 1.000 26.01409 22 TRP B CA 1
ATOM 883 C C . TRP B 1 26 ? 2.14586 -2.89494 8.63730 1.000 29.53502 22 TRP B C 1
ATOM 884 O O . TRP B 1 26 ? 2.65587 -3.75049 7.91419 1.000 27.65427 22 TRP B O 1
ATOM 895 N N . GLY B 1 27 ? 2.41429 -1.60295 8.53001 1.000 28.16337 23 GLY B N 1
ATOM 896 C CA . GLY B 1 27 ? 3.42910 -1.09384 7.61973 1.000 31.35211 23 GLY B CA 1
ATOM 897 C C . GLY B 1 27 ? 4.11212 0.11789 8.21239 1.000 33.53716 23 GLY B C 1
ATOM 898 O O . GLY B 1 27 ? 3.54140 0.82556 9.05417 1.000 30.77208 23 GLY B O 1
ATOM 899 N N . ASP B 1 28 ? 5.35865 0.34665 7.79082 1.000 30.51825 24 ASP B N 1
ATOM 900 C CA . ASP B 1 28 ? 6.15227 1.48585 8.23730 1.000 34.28269 24 ASP B CA 1
ATOM 901 C C . ASP B 1 28 ? 6.42760 2.42166 7.06580 1.000 29.99006 24 ASP B C 1
ATOM 902 O O . ASP B 1 28 ? 6.72092 1.97145 5.94786 1.000 36.06108 24 ASP B O 1
ATOM 907 N N . TYR B 1 29 ? 6.36657 3.72201 7.33112 1.000 30.42839 25 TYR B N 1
ATOM 908 C CA . TYR B 1 29 ? 6.43078 4.75795 6.30887 1.000 28.67312 25 TYR B CA 1
ATOM 909 C C . TYR B 1 29 ? 7.34776 5.88135 6.77734 1.000 30.41984 25 TYR B C 1
ATOM 910 O O . TYR B 1 29 ? 7.48759 6.13421 7.97864 1.000 32.95652 25 TYR B O 1
ATOM 919 N N . GLU B 1 30 ? 8.03013 6.52287 5.82117 1.000 32.16360 26 GLU B N 1
ATOM 920 C CA . GLU B 1 30 ? 8.93115 7.61715 6.16627 1.000 34.97038 26 GLU B CA 1
ATOM 921 C C . GLU B 1 30 ? 8.20009 8.86835 6.62010 1.000 35.70523 26 GLU B C 1
ATOM 922 O O . GLU B 1 30 ? 8.81256 9.72251 7.26919 1.000 36.86313 26 GLU B O 1
ATOM 928 N N . SER B 1 31 ? 6.91018 8.99895 6.31187 1.000 33.02303 27 SER B N 1
ATOM 929 C CA . SER B 1 31 ? 6.17600 10.20002 6.65923 1.000 34.33839 27 SER B CA 1
ATOM 930 C C . SER B 1 31 ? 4.70511 9.86210 6.84283 1.000 32.88945 27 SER B C 1
ATOM 931 O O . SER B 1 31 ? 4.21997 8.81926 6.39001 1.000 31.33457 27 SER B O 1
ATOM 934 N N . VAL B 1 32 ? 3.99896 10.77025 7.51512 1.000 33.01737 28 VAL B N 1
ATOM 935 C CA . VAL B 1 32 ? 2.54604 10.64040 7.62768 1.000 32.00343 28 VAL B CA 1
ATOM 936 C C . VAL B 1 32 ? 1.89388 10.63784 6.25200 1.000 32.26015 28 VAL B C 1
ATOM 937 O O . VAL B 1 32 ? 0.97617 9.85473 5.98442 1.000 31.85633 28 VAL B O 1
ATOM 941 N N . THR B 1 33 ? 2.33970 11.52328 5.35932 1.000 34.64550 29 THR B N 1
ATOM 942 C CA . THR B 1 33 ? 1.75605 11.55140 4.02549 1.000 36.75169 29 THR B CA 1
ATOM 943 C C . THR B 1 33 ? 1.92355 10.20775 3.30961 1.000 33.82644 29 THR B C 1
ATOM 944 O O . THR B 1 33 ? 0.99520 9.73723 2.63903 1.000 33.78879 29 THR B O 1
ATOM 948 N N . ASP B 1 34 ? 3.10260 9.57444 3.42814 1.000 34.31946 30 ASP B N 1
ATOM 949 C CA . ASP B 1 34 ? 3.28444 8.25126 2.82861 1.000 34.84235 30 ASP B CA 1
ATOM 950 C C . ASP B 1 34 ? 2.31369 7.23261 3.41888 1.000 33.96415 30 ASP B C 1
ATOM 951 O O . ASP B 1 34 ? 1.73743 6.41519 2.68795 1.000 34.30435 30 ASP B O 1
ATOM 956 N N . ALA B 1 35 ? 2.10293 7.27569 4.74255 1.000 33.09043 31 ALA B N 1
ATOM 957 C CA . ALA B 1 35 ? 1.16640 6.35315 5.37747 1.000 33.75221 31 ALA B CA 1
ATOM 958 C C . ALA B 1 35 ? -0.25510 6.60764 4.91294 1.000 32.20852 31 ALA B C 1
ATOM 959 O O . ALA B 1 35 ? -1.00014 5.66516 4.65001 1.000 32.45337 31 ALA B O 1
ATOM 961 N N . LEU B 1 36 ? -0.66377 7.87973 4.84092 1.000 31.92630 32 LEU B N 1
ATOM 962 C CA . LEU B 1 36 ? -1.98795 8.20826 4.32636 1.000 31.97727 32 LEU B CA 1
ATOM 963 C C . LEU B 1 36 ? -2.15111 7.77699 2.87597 1.000 32.90550 32 LEU B C 1
ATOM 964 O O . LEU B 1 36 ? -3.22471 7.30652 2.48346 1.000 36.17535 32 LEU B O 1
ATOM 969 N N . ASP B 1 37 ? -1.10905 7.95271 2.06064 1.000 36.48969 33 ASP B N 1
ATOM 970 C CA . ASP B 1 37 ? -1.16862 7.48987 0.67870 1.000 38.32938 33 ASP B CA 1
ATOM 971 C C . ASP B 1 37 ? -1.43219 5.99354 0.61702 1.000 40.49950 33 ASP B C 1
ATOM 972 O O . ASP B 1 37 ? -2.25652 5.53464 -0.18509 1.000 38.05987 33 ASP B O 1
ATOM 977 N N . ALA B 1 38 ? -0.74685 5.21406 1.46401 1.000 36.55853 34 ALA B N 1
ATOM 978 C CA . ALA B 1 38 ? -0.95868 3.77178 1.47403 1.000 37.24756 34 ALA B CA 1
ATOM 979 C C . ALA B 1 38 ? -2.37917 3.43250 1.89235 1.000 40.64375 34 ALA B C 1
ATOM 980 O O . ALA B 1 38 ? -2.98582 2.49287 1.36256 1.000 39.78196 34 ALA B O 1
ATOM 982 N N . LEU B 1 39 ? -2.92180 4.17336 2.86515 1.000 35.35643 35 LEU B N 1
ATOM 983 C CA . LEU B 1 39 ? -4.30025 3.95552 3.26402 1.000 34.38244 35 LEU B CA 1
ATOM 984 C C . LEU B 1 39 ? -5.26561 4.28392 2.13669 1.000 37.11725 35 LEU B C 1
ATOM 985 O O . LEU B 1 39 ? -6.24400 3.56182 1.91953 1.000 37.45888 35 LEU B O 1
ATOM 990 N N . CYS B 1 40 ? -5.01134 5.36984 1.40929 1.000 38.78519 36 CYS B N 1
ATOM 991 C CA . CYS B 1 40 ? -5.91119 5.72486 0.32206 1.000 40.76158 36 CYS B CA 1
ATOM 992 C C . CYS B 1 40 ? -5.85355 4.70526 -0.81205 1.000 40.30887 36 CYS B C 1
ATOM 993 O O . CYS B 1 40 ? -6.87035 4.46115 -1.46461 1.000 43.44019 36 CYS B O 1
ATOM 996 N N . LYS B 1 41 ? -4.69421 4.07689 -1.03801 1.000 39.33423 37 LYS B N 1
ATOM 997 C CA . LYS B 1 41 ? -4.60449 3.04051 -2.06626 1.000 39.92546 37 LYS B CA 1
ATOM 998 C C . LYS B 1 41 ? -5.46036 1.82554 -1.71439 1.000 49.71751 37 LYS B C 1
ATOM 999 O O . LYS B 1 41 ? -6.12510 1.25726 -2.58792 1.000 46.49205 37 LYS B O 1
ATOM 1001 N N . MET B 1 42 ? -5.45946 1.41119 -0.44291 1.000 41.07565 38 MET B N 1
ATOM 1002 C CA . MET B 1 42 ? -6.34790 0.33299 -0.00525 1.000 43.18163 38 MET B CA 1
ATOM 1003 C C . MET B 1 42 ? -7.80132 0.66553 -0.30415 1.000 48.27396 38 MET B C 1
ATOM 1004 O O . MET B 1 42 ? -8.57281 -0.20778 -0.71461 1.000 47.10427 38 MET B O 1
ATOM 1009 N N . PHE B 1 43 ? -8.19684 1.92211 -0.09127 1.000 43.34425 39 PHE B N 1
ATOM 1010 C CA . PHE B 1 43 ? -9.56862 2.32028 -0.38376 1.000 42.36803 39 PHE B CA 1
ATOM 1011 C C . PHE B 1 43 ? -9.85643 2.24972 -1.87616 1.000 51.32952 39 PHE B C 1
ATOM 1012 O O . PHE B 1 43 ? -10.89049 1.71758 -2.29739 1.000 48.42662 39 PHE B O 1
ATOM 1020 N N . GLU B 1 44 ? -8.97207 2.83250 -2.68967 1.000 48.94560 40 GLU B N 1
ATOM 1021 C CA . GLU B 1 44 ? -9.19252 2.85047 -4.12731 1.000 53.03841 40 GLU B CA 1
ATOM 1022 C C . GLU B 1 44 ? -9.27337 1.43769 -4.68185 1.000 58.91046 40 GLU B C 1
ATOM 1023 O O . GLU B 1 44 ? -10.11222 1.15108 -5.54617 1.000 52.68963 40 GLU B O 1
ATOM 1029 N N . ASP B 1 45 ? -8.42733 0.53502 -4.17794 1.000 60.07040 41 ASP B N 1
ATOM 1030 C CA . ASP B 1 45 ? -8.48631 -0.85746 -4.60863 1.000 58.44979 41 ASP B CA 1
ATOM 1031 C C . ASP B 1 45 ? -9.85512 -1.45440 -4.31972 1.000 62.51881 41 ASP B C 1
ATOM 1032 O O . ASP B 1 45 ? -10.46417 -2.09215 -5.18661 1.000 70.99742 41 ASP B O 1
ATOM 1037 N N . PHE B 1 46 ? -10.36169 -1.24401 -3.10374 1.000 55.72490 42 PHE B N 1
ATOM 1038 C CA . PHE B 1 46 ? -11.69378 -1.72845 -2.76466 1.000 57.91200 42 PHE B CA 1
ATOM 1039 C C . PHE B 1 46 ? -12.75235 -1.11628 -3.67723 1.000 60.46754 42 PHE B C 1
ATOM 1040 O O . PHE B 1 46 ? -13.69086 -1.80322 -4.09534 1.000 59.16072 42 PHE B O 1
ATOM 1048 N N . LEU B 1 47 ? -12.60773 0.16263 -4.01830 1.000 62.07252 43 LEU B N 1
ATOM 1049 C CA . LEU B 1 47 ? -13.52948 0.81119 -4.94755 1.000 62.68780 43 LEU B CA 1
ATOM 1050 C C . LEU B 1 47 ? -13.22981 0.39845 -6.38961 1.000 61.73521 43 LEU B C 1
ATOM 1051 O O . LEU B 1 47 ? -14.05891 -0.22586 -7.05358 1.000 76.18153 43 LEU B O 1
ATOM 1053 N N . THR B 1 56 ? -15.27812 9.81424 -9.19597 1.000 81.66684 52 THR B N 1
ATOM 1054 C CA . THR B 1 56 ? -15.48675 8.37962 -9.03269 1.000 83.76943 52 THR B CA 1
ATOM 1055 C C . THR B 1 56 ? -15.77226 7.99483 -7.57573 1.000 84.31862 52 THR B C 1
ATOM 1056 O O . THR B 1 56 ? -16.27652 6.90317 -7.31059 1.000 78.35969 52 THR B O 1
ATOM 1058 N N . TYR B 1 57 ? -15.44665 8.88343 -6.63540 1.000 66.89813 53 TYR B N 1
ATOM 1059 C CA . TYR B 1 57 ? -15.75731 8.64332 -5.23274 1.000 64.49874 53 TYR B CA 1
ATOM 1060 C C . TYR B 1 57 ? -15.88423 9.96166 -4.48591 1.000 59.85827 53 TYR B C 1
ATOM 1061 O O . TYR B 1 57 ? -15.33405 10.98775 -4.89039 1.000 57.29927 53 TYR B O 1
ATOM 1070 N N . ASP B 1 58 ? -16.64708 9.91810 -3.40124 1.000 67.06375 54 ASP B N 1
ATOM 1071 C CA . ASP B 1 58 ? -16.84058 11.03296 -2.48981 1.000 68.78199 54 ASP B CA 1
ATOM 1072 C C . ASP B 1 58 ? -16.13231 10.73128 -1.17473 1.000 59.88968 54 ASP B C 1
ATOM 1073 O O . ASP B 1 58 ? -15.86018 9.57285 -0.84984 1.000 56.84014 54 ASP B O 1
ATOM 1078 N N . VAL B 1 59 ? -15.83676 11.79302 -0.41516 1.000 57.32436 55 VAL B N 1
ATOM 1079 C CA . VAL B 1 59 ? -15.13820 11.62349 0.86047 1.000 48.80363 55 VAL B CA 1
ATOM 1080 C C . VAL B 1 59 ? -15.94338 10.76638 1.83610 1.000 49.40936 55 VAL B C 1
ATOM 1081 O O . VAL B 1 59 ? -15.36928 10.05377 2.66540 1.000 40.66578 55 VAL B O 1
ATOM 1085 N N . SER B 1 60 ? -17.27528 10.80593 1.74930 1.000 51.39412 56 SER B N 1
ATOM 1086 C CA . SER B 1 60 ? -18.09567 9.98905 2.63686 1.000 46.24221 56 SER B CA 1
ATOM 1087 C C . SER B 1 60 ? -17.80788 8.50675 2.46089 1.000 45.51566 56 SER B C 1
ATOM 1088 O O . SER B 1 60 ? -17.85528 7.74687 3.43581 1.000 42.92618 56 SER B O 1
ATOM 1091 N N . GLN B 1 61 ? -17.50574 8.08381 1.22957 1.000 41.15503 57 GLN B N 1
ATOM 1092 C CA . GLN B 1 61 ? -17.17263 6.68871 0.96732 1.000 41.15970 57 GLN B CA 1
ATOM 1093 C C . GLN B 1 61 ? -15.84501 6.30772 1.60929 1.000 34.46173 57 GLN B C 1
ATOM 1094 O O . GLN B 1 61 ? -15.64967 5.14227 1.96511 1.000 37.14212 57 GLN B O 1
ATOM 1100 N N . VAL B 1 62 ? -14.90150 7.25447 1.71176 1.000 38.12155 58 VAL B N 1
ATOM 1101 C CA . VAL B 1 62 ? -13.65153 6.96201 2.40603 1.000 33.30951 58 VAL B CA 1
ATOM 1102 C C . VAL B 1 62 ? -13.89463 6.80968 3.89927 1.000 36.03528 58 VAL B C 1
ATOM 1103 O O . VAL B 1 62 ? -13.34996 5.90147 4.53667 1.000 32.40212 58 VAL B O 1
ATOM 1107 N N . TYR B 1 63 ? -14.70692 7.70259 4.48151 1.000 34.07169 59 TYR B N 1
ATOM 1108 C CA . TYR B 1 63 ? -15.07606 7.55224 5.88469 1.000 34.51034 59 TYR B CA 1
ATOM 1109 C C . TYR B 1 63 ? -15.68071 6.17449 6.13461 1.000 33.84632 59 TYR B C 1
ATOM 1110 O O . TYR B 1 63 ? -15.34226 5.50739 7.12023 1.000 33.06806 59 TYR B O 1
ATOM 1119 N N . GLU B 1 64 ? -16.57745 5.73308 5.24661 1.000 33.29464 60 GLU B N 1
ATOM 1120 C CA . GLU B 1 64 ? -17.24848 4.44829 5.41982 1.000 32.42723 60 GLU B CA 1
ATOM 1121 C C . GLU B 1 64 ? -16.25823 3.30323 5.32561 1.000 36.22496 60 GLU B C 1
ATOM 1122 O O . GLU B 1 64 ? -16.32499 2.35153 6.10933 1.000 33.94337 60 GLU B O 1
ATOM 1128 N N . PHE B 1 65 ? -15.33129 3.38206 4.36941 1.000 32.08418 61 PHE B N 1
ATOM 1129 C CA . PHE B 1 65 ? -14.28047 2.37704 4.26860 1.000 34.74381 61 PHE B CA 1
ATOM 1130 C C . PHE B 1 65 ? -13.47953 2.29192 5.56564 1.000 28.76498 61 PHE B C 1
ATOM 1131 O O . PHE B 1 65 ? -13.17706 1.19082 6.04901 1.000 27.74901 61 PHE B O 1
ATOM 1139 N N . LEU B 1 66 ? -13.13559 3.44623 6.14432 1.000 30.78560 62 LEU B N 1
ATOM 1140 C CA . LEU B 1 66 ? -12.38978 3.44156 7.39605 1.000 26.88930 62 LEU B CA 1
ATOM 1141 C C . LEU B 1 66 ? -13.23142 2.89378 8.53423 1.000 27.38061 62 LEU B C 1
ATOM 1142 O O . LEU B 1 66 ? -12.71812 2.16191 9.39253 1.000 29.82600 62 LEU B O 1
ATOM 1147 N N . ASP B 1 67 ? -14.52681 3.23749 8.56121 1.000 30.03264 63 ASP B N 1
ATOM 1148 C CA . ASP B 1 67 ? -15.40203 2.68993 9.59453 1.000 35.83965 63 ASP B CA 1
ATOM 1149 C C . ASP B 1 67 ? -15.52804 1.17363 9.48696 1.000 33.65669 63 ASP B C 1
ATOM 1150 O O . ASP B 1 67 ? -15.73049 0.49893 10.50697 1.000 39.59254 63 ASP B O 1
ATOM 1155 N N . LYS B 1 68 ? -15.42737 0.61989 8.26680 1.000 30.25508 64 LYS B N 1
ATOM 1156 C CA . LYS B 1 68 ? -15.59191 -0.82152 8.04766 1.000 33.20915 64 LYS B CA 1
ATOM 1157 C C . LYS B 1 68 ? -14.38544 -1.66078 8.47346 1.000 32.03751 64 LYS B C 1
ATOM 1158 O O . LYS B 1 68 ? -14.54652 -2.86571 8.68720 1.000 37.87649 64 LYS B O 1
ATOM 1164 N N . LEU B 1 69 ? -13.19248 -1.06833 8.58338 1.000 33.08589 65 LEU B N 1
ATOM 1165 C CA . LEU B 1 69 ? -12.04982 -1.77306 9.16014 1.000 28.42723 65 LEU B CA 1
ATOM 1166 C C . LEU B 1 69 ? -12.32508 -2.06787 10.62592 1.000 31.90239 65 LEU B C 1
ATOM 1167 O O . LEU B 1 69 ? -12.88112 -1.23020 11.34248 1.000 33.24594 65 LEU B O 1
ATOM 1172 N N . SER B 1 70 ? -11.93601 -3.26647 11.08960 1.000 32.32208 66 SER B N 1
ATOM 1173 C CA . SER B 1 70 ? -12.11495 -3.54211 12.51080 1.000 32.19687 66 SER B CA 1
ATOM 1174 C C . SER B 1 70 ? -11.22060 -2.66405 13.37928 1.000 28.88001 66 SER B C 1
ATOM 1175 O O . SER B 1 70 ? -11.61388 -2.30248 14.49207 1.000 31.15173 66 SER B O 1
ATOM 1178 N N . ASP B 1 71 ? -10.04151 -2.27613 12.87578 1.000 28.72964 67 ASP B N 1
ATOM 1179 C CA . ASP B 1 71 ? -9.14358 -1.38664 13.61046 1.000 27.37329 67 ASP B CA 1
ATOM 1180 C C . ASP B 1 71 ? -8.23213 -0.66083 12.62764 1.000 26.87071 67 ASP B C 1
ATOM 1181 O O . ASP B 1 71 ? -7.75457 -1.26282 11.66718 1.000 27.19118 67 ASP B O 1
ATOM 1186 N N . VAL B 1 72 ? -7.99395 0.63113 12.87411 1.000 23.87837 68 VAL B N 1
ATOM 1187 C CA . VAL B 1 72 ? -6.98053 1.38286 12.13332 1.000 27.00474 68 VAL B CA 1
ATOM 1188 C C . VAL B 1 72 ? -6.43974 2.49118 13.03268 1.000 24.81774 68 VAL B C 1
ATOM 1189 O O . VAL B 1 72 ? -7.21690 3.18590 13.69994 1.000 27.94406 68 VAL B O 1
ATOM 1193 N N . SER B 1 73 ? -5.10885 2.62214 13.08574 1.000 20.73487 69 SER B N 1
ATOM 1194 C CA . SER B 1 73 ? -4.45671 3.66433 13.87252 1.000 18.96606 69 SER B CA 1
ATOM 1195 C C . SER B 1 73 ? -3.04897 3.90633 13.34823 1.000 21.76559 69 SER B C 1
ATOM 1196 O O . SER B 1 73 ? -2.50606 3.13758 12.54456 1.000 21.44167 69 SER B O 1
ATOM 1199 N N . MET B 1 74 ? -2.45513 5.00756 13.81477 1.000 19.50908 70 MET B N 1
ATOM 1200 C CA . MET B 1 74 ? -1.09065 5.30069 13.43851 1.000 20.59510 70 MET B CA 1
ATOM 1201 C C . MET B 1 74 ? -0.27543 5.60046 14.68900 1.000 24.29164 70 MET B C 1
ATOM 1202 O O . MET B 1 74 ? -0.79141 6.10202 15.70460 1.000 26.59591 70 MET B O 1
ATOM 1207 N N . MET B 1 75 ? 1.00260 5.25736 14.63314 1.000 21.35946 71 MET B N 1
ATOM 1208 C CA . MET B 1 75 ? 1.97816 5.66877 15.63448 1.000 20.41373 71 MET B CA 1
ATOM 1209 C C . MET B 1 75 ? 2.98929 6.55488 14.91764 1.000 21.09720 71 MET B C 1
ATOM 1210 O O . MET B 1 75 ? 3.65659 6.10220 13.97610 1.000 24.94263 71 MET B O 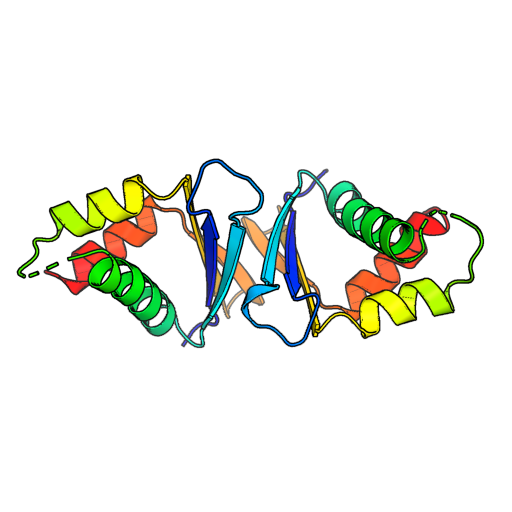1
ATOM 1215 N N . ILE B 1 76 ? 3.11632 7.82272 15.33012 1.000 21.47517 72 ILE B N 1
ATOM 1216 C CA . ILE B 1 76 ? 3.89600 8.80965 14.57911 1.000 23.14429 72 ILE B CA 1
ATOM 1217 C C . ILE B 1 76 ? 5.02532 9.31881 15.45345 1.000 21.93616 72 ILE B C 1
ATOM 1218 O O . ILE B 1 76 ? 4.77758 9.85344 16.53617 1.000 22.45269 72 ILE B O 1
ATOM 1223 N N . PHE B 1 77 ? 6.25005 9.22738 14.95075 1.000 25.32428 73 PHE B N 1
ATOM 1224 C CA . PHE B 1 77 ? 7.42029 9.59459 15.72337 1.000 25.36446 73 PHE B CA 1
ATOM 1225 C C . PHE B 1 77 ? 7.45580 11.10505 15.96350 1.000 27.84653 73 PHE B C 1
ATOM 1226 O O . PHE B 1 77 ? 7.15161 11.90882 15.06857 1.000 29.15918 73 PHE B O 1
ATOM 1234 N N . ASN B 1 78 ? 7.78240 11.47767 17.20605 1.000 26.15864 74 ASN B N 1
ATOM 1235 C CA . ASN B 1 78 ? 7.89185 12.86222 17.68258 1.000 27.62657 74 ASN B CA 1
ATOM 1236 C C . ASN B 1 78 ? 9.34871 13.15077 18.02446 1.000 31.64992 74 ASN B C 1
ATOM 1237 O O . ASN B 1 78 ? 9.86756 12.64135 19.01944 1.000 34.07372 74 ASN B O 1
ATOM 1242 N N . ARG B 1 79 ? 9.99942 14.00560 17.23297 1.000 32.15052 75 ARG B N 1
ATOM 1243 C CA . ARG B 1 79 ? 11.42145 14.26060 17.45345 1.000 32.96112 75 ARG B CA 1
ATOM 1244 C C . ARG B 1 79 ? 11.70717 15.05121 18.72306 1.000 32.77683 75 ARG B C 1
ATOM 1245 O O . ARG B 1 79 ? 12.86425 15.08426 19.16482 1.000 40.97615 75 ARG B O 1
ATOM 1253 N N . GLU B 1 80 ? 10.70445 15.66845 19.34363 1.000 37.21165 76 GLU B N 1
ATOM 1254 C CA . GLU B 1 80 ? 10.95818 16.35385 20.60464 1.000 40.63056 76 GLU B CA 1
ATOM 1255 C C . GLU B 1 80 ? 11.23223 15.36159 21.73030 1.000 38.25728 76 GLU B C 1
ATOM 1256 O O . GLU B 1 80 ? 12.16152 15.56144 22.52322 1.000 42.31942 76 GLU B O 1
ATOM 1258 N N . THR B 1 81 ? 10.43113 14.29097 21.82010 1.000 33.56089 77 THR B N 1
ATOM 1259 C CA . THR B 1 81 ? 10.52649 13.31098 22.89850 1.000 37.05358 77 THR B CA 1
ATOM 1260 C C . THR B 1 81 ? 11.22167 12.02235 22.48792 1.000 37.04981 77 THR B C 1
ATOM 1261 O O . THR B 1 81 ? 11.53652 11.20733 23.36759 1.000 36.40411 77 THR B O 1
ATOM 1265 N N . GLY B 1 82 ? 11.43968 11.79516 21.19144 1.000 29.53925 78 GLY B N 1
ATOM 1266 C CA . GLY B 1 82 ? 11.95047 10.51812 20.73998 1.000 34.58635 78 GLY B CA 1
ATOM 1267 C C . GLY B 1 82 ? 10.98344 9.36718 20.91307 1.000 33.19393 78 GLY B C 1
ATOM 1268 O O . GLY B 1 82 ? 11.41005 8.21157 20.88572 1.000 38.82802 78 GLY B O 1
ATOM 1269 N N . GLN B 1 83 ? 9.69354 9.65327 21.07257 1.000 32.26191 79 GLN B N 1
ATOM 1270 C CA . GLN B 1 83 ? 8.66605 8.64162 21.32902 1.000 24.94956 79 GLN B CA 1
ATOM 1271 C C . GLN B 1 83 ? 7.55100 8.82753 20.30023 1.000 26.03089 79 GLN B C 1
ATOM 1272 O O . GLN B 1 83 ? 7.53337 9.81718 19.55255 1.000 26.78098 79 GLN B O 1
ATOM 1278 N N . TYR B 1 84 ? 6.61575 7.87659 20.26774 1.000 25.64869 80 TYR B N 1
ATOM 1279 C CA . TYR B 1 84 ? 5.58178 7.82780 19.23726 1.000 22.42547 80 TYR B CA 1
ATOM 1280 C C . TYR B 1 84 ? 4.24595 8.26671 19.79914 1.000 23.74985 80 TYR B C 1
ATOM 1281 O O . TYR B 1 84 ? 3.80970 7.79326 20.86124 1.000 25.90840 80 TYR B O 1
ATOM 1290 N N . ILE B 1 85 ? 3.57949 9.16387 19.07249 1.000 25.74391 81 ILE B N 1
ATOM 1291 C CA . ILE B 1 85 ? 2.22024 9.56182 19.41272 1.000 22.72626 81 ILE B CA 1
ATOM 1292 C C . ILE B 1 85 ? 1.22235 8.63583 18.72697 1.000 22.44947 81 ILE B C 1
ATOM 1293 O O . ILE B 1 85 ? 1.28562 8.41122 17.50912 1.000 24.32388 81 ILE B O 1
ATOM 1298 N N . GLY B 1 86 ? 0.30513 8.07271 19.50569 1.000 21.42660 82 GLY B N 1
ATOM 1299 C CA . GLY B 1 86 ? -0.77114 7.28153 18.96126 1.000 22.54154 82 GLY B CA 1
ATOM 1300 C C . GLY B 1 86 ? -1.89289 8.16826 18.45008 1.000 24.17084 82 GLY B C 1
ATOM 1301 O O . GLY B 1 86 ? -2.32597 9.11595 19.13752 1.000 26.15046 82 GLY B O 1
ATOM 1302 N N . ARG B 1 87 ? -2.31069 7.92402 17.19751 1.000 20.25091 83 ARG B N 1
ATOM 1303 C CA . ARG B 1 87 ? -3.41645 8.66226 16.58804 1.000 19.94442 83 ARG B CA 1
ATOM 1304 C C . ARG B 1 87 ? -4.54656 7.69527 16.27206 1.000 20.16631 83 ARG B C 1
ATOM 1305 O O . ARG B 1 87 ? -4.30905 6.62301 15.69437 1.000 22.99996 83 ARG B O 1
ATOM 1313 N N . THR B 1 88 ? -5.78019 8.06060 16.63128 1.000 20.40518 84 THR B N 1
ATOM 1314 C CA . THR B 1 88 ? -6.94205 7.19806 16.42865 1.000 20.93063 84 THR B CA 1
ATOM 1315 C C . THR B 1 88 ? -7.55200 7.33540 15.02484 1.000 21.59718 84 THR B C 1
ATOM 1316 O O . THR B 1 88 ? -7.17385 8.21862 14.22109 1.000 21.19311 84 THR B O 1
ATOM 1320 N N . ARG B 1 89 ? -8.53716 6.46120 14.75578 1.000 22.04498 85 ARG B N 1
ATOM 1321 C CA . ARG B 1 89 ? -9.28532 6.47690 13.50219 1.000 22.70906 85 ARG B CA 1
ATOM 1322 C C . ARG B 1 89 ? -9.89449 7.84864 13.23500 1.000 23.02925 85 ARG B C 1
ATOM 1323 O O . ARG B 1 89 ? -9.95183 8.28197 12.07969 1.000 23.08480 85 ARG B O 1
ATOM 1331 N N . ALA B 1 90 ? -10.32219 8.55937 14.28828 1.000 22.82132 86 ALA B N 1
ATOM 1332 C CA . ALA B 1 90 ? -10.93729 9.87545 14.08005 1.000 23.23639 86 ALA B CA 1
ATOM 1333 C C . ALA B 1 90 ? -9.92021 10.88821 13.59244 1.000 22.71398 86 ALA B C 1
ATOM 1334 O O . ALA B 1 90 ? -10.22589 11.71984 12.71966 1.000 23.18785 86 ALA B O 1
ATOM 1336 N N . TRP B 1 91 ? -8.70860 10.84644 14.13364 1.000 21.95707 87 TRP B N 1
ATOM 1337 C CA . TRP B 1 91 ? -7.65705 11.71822 13.62622 1.000 21.73226 87 TRP B CA 1
ATOM 1338 C C . TRP B 1 91 ? -7.31137 11.37472 12.17661 1.000 21.87097 87 TRP B C 1
ATOM 1339 O O . TRP B 1 91 ? -7.03489 12.28290 11.36114 1.000 22.23290 87 TRP B O 1
ATOM 1350 N N . ILE B 1 92 ? -7.34410 10.09137 11.81343 1.000 21.84301 88 ILE B N 1
ATOM 1351 C CA . ILE B 1 92 ? -7.03217 9.73440 10.43006 1.000 22.24864 88 ILE B CA 1
ATOM 1352 C C . ILE B 1 92 ? -8.11856 10.24608 9.48497 1.000 23.03859 88 ILE B C 1
ATOM 1353 O O . ILE B 1 92 ? -7.82401 10.76706 8.39365 1.000 23.49556 88 ILE B O 1
ATOM 1358 N N . LYS B 1 93 ? -9.38601 10.13283 9.88685 1.000 23.41797 89 LYS B N 1
ATOM 1359 C CA . LYS B 1 93 ? -10.46395 10.69825 9.07664 1.000 24.36151 89 LYS B CA 1
ATOM 1360 C C . LYS B 1 93 ? -10.26855 12.18893 8.89052 1.000 25.11907 89 LYS B C 1
ATOM 1361 O O . LYS B 1 93 ? -10.49193 12.71624 7.79492 1.000 25.24251 89 LYS B O 1
ATOM 1367 N N . GLN B 1 94 ? -9.84251 12.89852 9.93721 1.000 24.02534 90 GLN B N 1
ATOM 1368 C CA . GLN B 1 94 ? -9.60326 14.33405 9.77371 1.000 24.45751 90 GLN B CA 1
ATOM 1369 C C . GLN B 1 94 ? -8.49512 14.61444 8.75759 1.000 24.51490 90 GLN B C 1
ATOM 1370 O O . GLN B 1 94 ? -8.58576 15.57622 7.97697 1.000 25.36050 90 GLN B O 1
ATOM 1376 N N . GLN B 1 95 ? -7.43349 13.79503 8.73588 1.000 23.86192 91 GLN B N 1
ATOM 1377 C CA . GLN B 1 95 ? -6.39235 13.98455 7.71576 1.000 24.22915 91 GLN B CA 1
ATOM 1378 C C . GLN B 1 95 ? -6.93659 13.75165 6.30773 1.000 25.07068 91 GLN B C 1
ATOM 1379 O O . GLN B 1 95 ? -6.56942 14.48511 5.35514 1.000 25.90948 91 GLN B O 1
ATOM 1385 N N . VAL B 1 96 ? -7.77751 12.72664 6.14222 1.000 25.08146 92 VAL B N 1
ATOM 1386 C CA . VAL B 1 96 ? -8.38684 12.44727 4.83890 1.000 26.08965 92 VAL B CA 1
ATOM 1387 C C . VAL B 1 96 ? -9.28182 13.60213 4.41521 1.000 26.95288 92 VAL B C 1
ATOM 1388 O O . VAL B 1 96 ? -9.21919 14.07117 3.25547 1.000 27.93677 92 VAL B O 1
ATOM 1392 N N . TYR B 1 97 ? -10.05311 14.14084 5.37115 1.000 26.78408 93 TYR B N 1
ATOM 1393 C CA . TYR B 1 97 ? -10.87794 15.31546 5.11789 1.000 27.78713 93 TYR B CA 1
ATOM 1394 C C . TYR B 1 97 ? -10.02402 16.46803 4.59225 1.000 28.48851 93 TYR B C 1
ATOM 1395 O O . TYR B 1 97 ? -10.37749 17.11683 3.59872 1.000 30.53006 93 TYR B O 1
ATOM 1404 N N . GLU B 1 98 ? -8.87458 16.71734 5.22601 1.000 27.60244 94 GLU B N 1
ATOM 1405 C CA . GLU B 1 98 ? -8.04028 17.85132 4.83026 1.000 28.57170 94 GLU B CA 1
ATOM 1406 C C . GLU B 1 98 ? -7.34745 17.63144 3.48488 1.000 33.56291 94 GLU B C 1
ATOM 1407 O O . GLU B 1 98 ? -7.07074 18.61273 2.78254 1.000 34.90051 94 GLU B O 1
ATOM 1413 N N . MET B 1 99 ? -7.12468 16.36957 3.07539 1.000 28.55802 95 MET B N 1
ATOM 1414 C CA . MET B 1 99 ? -6.50664 16.03444 1.78720 1.000 29.42555 95 MET B CA 1
ATOM 1415 C C . MET B 1 99 ? -7.47836 16.19026 0.62991 1.000 32.40152 95 MET B C 1
ATOM 1416 O O . MET B 1 99 ? -7.04169 16.30115 -0.52675 1.000 32.37966 95 MET B O 1
ATOM 1421 N N . MET B 1 100 ? -8.78312 16.07728 0.89260 1.000 33.06018 96 MET B N 1
ATOM 1422 C CA . MET B 1 100 ? -9.81268 16.10513 -0.14474 1.000 36.18101 96 MET B CA 1
ATOM 1423 C C . MET B 1 100 ? -10.73510 17.29958 0.02474 1.000 49.02092 96 MET B C 1
ATOM 1424 O O . MET B 1 100 ? -11.92678 17.21588 -0.27816 1.000 60.21982 96 MET B O 1
ATOM 1429 N N . ARG B 1 101 ? -10.19101 18.41062 0.51240 1.000 45.77466 97 ARG B N 1
ATOM 1430 C CA . ARG B 1 101 ? -10.94934 19.63961 0.69258 1.000 54.73612 97 ARG B CA 1
ATOM 1431 C C . ARG B 1 101 ? -11.51376 20.11627 -0.64123 1.000 51.24341 97 ARG B C 1
ATOM 1432 O O . ARG B 1 101 ? -10.80548 20.14328 -1.64730 1.000 61.71200 97 ARG B O 1
#

Secondary structure (DSSP, 8-state):
----EEEEEE-SS-GGGEEEEEESSHHHHHHHHHHHHHHHH-----HHHHHHHHHHSSEEEEEEEETTTTEEEEE-HHHHHHHHHHHHH--/---EEEEEE-SSSGGGEEEEEESSHHHHHHHHHHHHHHH----HHHHHHHHHHSSEEEEEEEETTTTEEEEE-HHHHHHHHHHHT-

Radius of gyration: 17.8 Å; Cα contacts (8 Å, |Δi|>4): 280; chains: 2; bounding box: 39×48×47 Å

GO terms:
  GO:0005515 protein binding (F, IPI)
  GO:0034587 piRNA processing 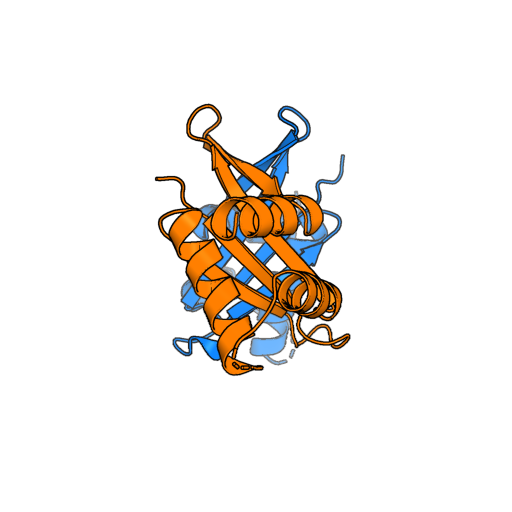(P, IMP)
  GO:0048471 perinuclear region of cytoplasm (C, IDA)
  GO:0005634 nucleus (C, IDA)
  GO:0005737 cytoplasm (C, IDA)
  GO:0005737 cytoplasm (C, EXP)
  GO:0051781 positive regulation of cell division (P, IMP)
  GO:0051984 positive regulation of chromosome segregation (P, IMP)

Solvent-accessible surface area: 10225 Å² total; per-residue (Å²): 158,71,22,69,0,2,2,9,2,16,66,34,123,162,125,110,24,48,44,10,9,58,53,148,14,33,75,67,0,0,71,16,2,11,122,67,3,79,94,125,79,120,125,101,82,74,66,75,60,3,48,90,26,2,73,131,12,47,50,3,31,0,8,17,44,26,194,166,56,44,28,27,44,38,78,88,64,68,70,0,40,91,32,2,74,58,44,68,141,39,177,131,37,72,0,4,3,9,4,13,76,35,119,162,116,105,24,43,53,14,8,64,54,139,17,31,89,61,0,8,91,22,4,18,48,74,4,90,129,153,88,153,85,77,38,62,82,3,57,106,24,1,64,141,16,49,48,3,30,1,10,16,68,37,217,93,54,42,23,26,46,37,76,92,60,71,71,0,53,82,38,1,119,105,85,60,124

InterPro domains:
  IPR000781 Enhancer of rudimentary [PF01133] (4-101)
  IPR000781 Enhancer of rudimentary [PIRSF016393] (1-102)
  IPR000781 Enhancer of rudimentary [PTHR12373] (3-101)
  IPR035912 Enhancer of rudimentary superfamily [G3DSA:3.30.2260.10] (4-104)
  IPR035912 Enhancer of rudimentary superfamily [SSF143875] (5-101)

Sequence (177 aa):
TSSHTVLLIQTSPRLDSRTWGDYESVTDALDALCKMFEDFLSVTYDVSQVYEFLDKLSDVSMMIFNRETGQYIGRTRAWIKQQVYEMMRGRSSHTVLLIQTSPRLDSRTWGDYESVTDALDALCKMFEDFLTYDVSQVYEFLDKLSDVSMMIFNRETGQYIGRTRAWIKQQVYEMMR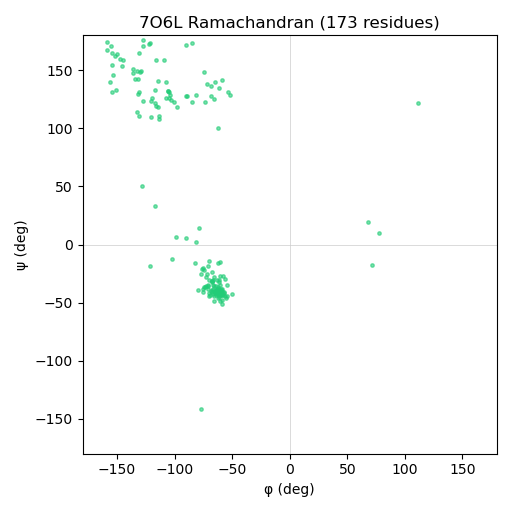

Nearest PDB structures (foldseek):
  7o6n-assembly1_A  TM=9.792E-01  e=6.419E-16  Caenorhabditis elegans
  7ejo-assembly1_B  TM=9.801E-01  e=2.924E-15  Caenorhabditis elegans
  7ejo-assembly1_A  TM=9.672E-01  e=4.750E-15  Caenorhabditis elegans
  7o6l-assembly1_B  TM=9.755E-01  e=3.960E-15  Caenorhabditis elegans
  6s2w-assembly2_C  TM=9.092E-01  e=7.855E-07  Schizosaccharomyces pombe